Protein AF-A0A2S9JAV9-F1 (afdb_monomer)

Structure (mmCIF, N/CA/C/O backbone):
data_AF-A0A2S9JAV9-F1
#
_entry.id   AF-A0A2S9JAV9-F1
#
loop_
_atom_site.group_PDB
_atom_site.id
_atom_site.type_symbol
_atom_site.label_atom_id
_atom_site.label_alt_id
_atom_site.label_comp_id
_atom_site.label_asym_id
_atom_site.label_entity_id
_atom_site.label_seq_id
_atom_site.pdbx_PDB_ins_code
_atom_site.Cartn_x
_atom_site.Cartn_y
_atom_site.Cartn_z
_atom_site.occupancy
_atom_site.B_iso_or_equiv
_atom_site.auth_seq_id
_atom_site.auth_comp_id
_atom_site.auth_asym_id
_atom_site.auth_atom_id
_atom_site.pdbx_PDB_model_num
ATOM 1 N N . MET A 1 1 ? -2.599 -4.708 -26.061 1.00 46.25 1 MET A N 1
ATOM 2 C CA . MET A 1 1 ? -2.103 -4.333 -24.721 1.00 46.25 1 MET A CA 1
ATOM 3 C C . MET A 1 1 ? -1.362 -3.013 -24.833 1.00 46.25 1 MET A C 1
ATOM 5 O O . MET A 1 1 ? -0.535 -2.894 -25.737 1.00 46.25 1 MET A O 1
ATOM 9 N N . PRO A 1 2 ? -1.689 -2.011 -24.011 1.00 50.34 2 PRO A N 1
ATOM 10 C CA . PRO A 1 2 ? -0.998 -0.733 -24.030 1.00 50.34 2 PRO A CA 1
ATOM 11 C C . PRO A 1 2 ? 0.427 -0.844 -23.481 1.00 50.34 2 PRO A C 1
ATOM 13 O O . PRO A 1 2 ? 0.752 -1.721 -22.684 1.00 50.34 2 PRO A O 1
ATOM 16 N N . ASN A 1 3 ? 1.290 0.046 -23.963 1.00 56.19 3 ASN A N 1
ATOM 17 C CA . ASN A 1 3 ? 2.677 0.165 -23.540 1.00 56.19 3 ASN A CA 1
ATOM 18 C C . ASN A 1 3 ? 2.899 1.528 -22.871 1.00 56.19 3 ASN A C 1
ATOM 20 O O . ASN A 1 3 ? 2.134 2.470 -23.083 1.00 56.19 3 ASN A O 1
ATOM 24 N N . PHE A 1 4 ? 3.973 1.648 -22.096 1.00 56.28 4 PHE A N 1
ATOM 25 C CA . PHE A 1 4 ? 4.396 2.905 -21.466 1.00 56.28 4 PHE A CA 1
ATOM 26 C C . PHE A 1 4 ? 4.959 3.948 -22.458 1.00 56.28 4 PHE A C 1
ATOM 28 O O . PHE A 1 4 ? 5.592 4.926 -22.052 1.00 56.28 4 PHE A O 1
ATOM 35 N N . GLY A 1 5 ? 4.783 3.734 -23.766 1.00 61.34 5 GLY A N 1
ATOM 36 C CA . GLY A 1 5 ? 5.407 4.529 -24.817 1.00 61.34 5 GLY A CA 1
ATOM 37 C C . GLY A 1 5 ? 6.930 4.614 -24.672 1.00 61.34 5 GLY A C 1
ATOM 38 O O . GLY A 1 5 ? 7.577 3.747 -24.080 1.00 61.34 5 GLY A O 1
ATOM 39 N N . LEU A 1 6 ? 7.506 5.699 -25.191 1.00 58.62 6 LEU A N 1
ATOM 40 C CA . LEU A 1 6 ? 8.942 5.981 -25.094 1.00 58.62 6 LEU A CA 1
ATOM 41 C C . LEU A 1 6 ? 9.424 6.122 -23.637 1.00 58.62 6 LEU A C 1
ATOM 43 O O . LEU A 1 6 ? 10.543 5.725 -23.330 1.00 58.62 6 LEU A O 1
ATOM 47 N N . GLY A 1 7 ? 8.580 6.642 -22.735 1.00 58.56 7 GLY A N 1
ATOM 48 C CA . GLY A 1 7 ? 8.931 6.895 -21.329 1.00 58.56 7 GLY A CA 1
ATOM 49 C C . GLY A 1 7 ? 9.128 5.637 -20.475 1.00 58.56 7 GLY A C 1
ATOM 50 O O . GLY A 1 7 ? 9.800 5.696 -19.447 1.00 58.56 7 GLY A O 1
ATOM 51 N N . GLY A 1 8 ? 8.592 4.493 -20.900 1.00 60.97 8 GLY A N 1
ATOM 52 C CA . GLY A 1 8 ? 8.883 3.190 -20.295 1.00 60.97 8 GLY A CA 1
ATOM 53 C C . GLY A 1 8 ? 9.486 2.203 -21.285 1.00 60.97 8 GLY A C 1
ATOM 54 O O . GLY A 1 8 ? 9.226 1.012 -21.170 1.00 60.97 8 GLY A O 1
ATOM 55 N N . PHE A 1 9 ? 10.231 2.683 -22.288 1.00 70.38 9 PHE A N 1
ATOM 56 C CA . PHE A 1 9 ? 10.937 1.836 -23.260 1.00 70.38 9 PHE A CA 1
ATOM 57 C C . PHE A 1 9 ? 10.048 0.781 -23.945 1.00 70.38 9 PHE A C 1
ATOM 59 O O . PHE A 1 9 ? 10.485 -0.342 -24.197 1.00 70.38 9 PHE A O 1
ATOM 66 N N . TYR A 1 10 ? 8.794 1.138 -24.251 1.00 68.94 10 TYR A N 1
ATOM 67 C CA . TYR A 1 10 ? 7.798 0.266 -24.893 1.00 68.94 10 TYR A CA 1
ATOM 68 C C . TYR A 1 10 ? 7.452 -1.007 -24.116 1.00 68.94 10 TYR A C 1
ATOM 70 O O . TYR A 1 10 ? 6.913 -1.973 -24.667 1.00 68.94 10 TYR A O 1
ATOM 78 N N . TYR A 1 11 ? 7.719 -0.985 -22.818 1.00 74.62 11 TYR A N 1
ATOM 79 C CA . TYR A 1 11 ? 7.306 -2.016 -21.896 1.00 74.62 11 TYR A CA 1
ATOM 80 C C . TYR A 1 11 ? 5.775 -2.100 -21.818 1.00 74.62 11 TYR A C 1
ATOM 82 O O . TYR A 1 11 ? 5.087 -1.070 -21.846 1.00 74.62 11 TYR A O 1
ATOM 90 N N . LYS A 1 12 ? 5.232 -3.319 -21.739 1.00 76.25 12 LYS A N 1
ATOM 91 C CA . LYS A 1 12 ? 3.797 -3.526 -21.508 1.00 76.25 12 LYS A CA 1
ATOM 92 C C . LYS A 1 12 ? 3.508 -3.416 -20.016 1.00 76.25 12 LYS A C 1
ATOM 94 O O . LYS A 1 12 ? 4.018 -4.212 -19.235 1.00 76.25 12 LYS A O 1
ATOM 99 N N . GLY A 1 13 ? 2.709 -2.423 -19.638 1.00 72.88 13 GLY A N 1
ATOM 100 C CA . GLY A 1 13 ? 2.211 -2.297 -18.270 1.00 72.88 13 GLY A CA 1
ATOM 101 C C . GLY A 1 13 ? 1.043 -3.235 -17.990 1.00 72.88 13 GLY A C 1
ATOM 102 O O . GLY A 1 13 ? 0.548 -3.909 -18.891 1.00 72.88 13 GLY A O 1
ATOM 103 N N . ASP A 1 14 ? 0.588 -3.227 -16.739 1.00 75.75 14 ASP A N 1
ATOM 104 C CA . ASP A 1 14 ? -0.556 -4.028 -16.283 1.00 75.75 14 ASP A CA 1
ATOM 105 C C . ASP A 1 14 ? -1.916 -3.513 -16.770 1.00 75.75 14 ASP A C 1
ATOM 107 O O . ASP A 1 14 ? -2.913 -4.199 -16.588 1.00 75.75 14 ASP A O 1
ATOM 111 N N . ASP A 1 15 ? -1.958 -2.328 -17.397 1.00 81.06 15 ASP A N 1
ATOM 112 C CA . ASP A 1 15 ? -3.178 -1.699 -17.930 1.00 81.06 15 ASP A CA 1
ATOM 113 C C . ASP A 1 15 ? -4.343 -1.697 -16.930 1.00 81.06 15 ASP A C 1
ATOM 115 O O . ASP A 1 15 ? -5.472 -2.078 -17.243 1.00 81.06 15 ASP A O 1
ATOM 119 N N . ARG A 1 16 ? -4.045 -1.303 -15.690 1.00 85.94 16 ARG A N 1
ATOM 120 C CA . ARG A 1 16 ? -5.023 -1.230 -14.610 1.00 85.94 16 ARG A CA 1
ATOM 121 C C . ARG A 1 16 ? -4.827 0.015 -13.764 1.00 85.94 16 ARG A C 1
ATOM 123 O O . ARG A 1 16 ? -3.726 0.563 -13.693 1.00 85.94 16 ARG A O 1
A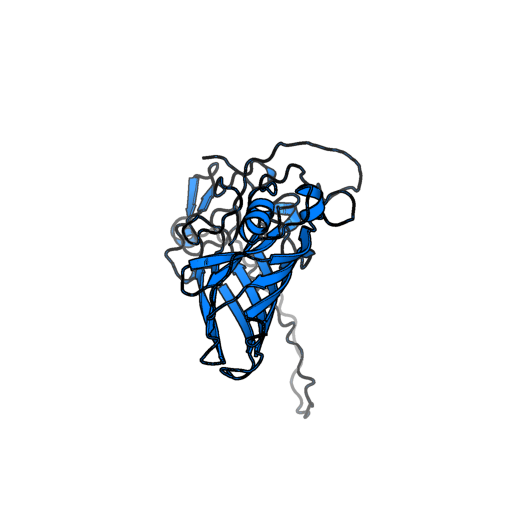TOM 130 N N . ASP A 1 17 ? -5.904 0.402 -13.097 1.00 90.62 17 ASP A N 1
ATOM 131 C CA . ASP A 1 17 ? -5.883 1.394 -12.030 1.00 90.62 17 ASP A CA 1
ATOM 132 C C . ASP A 1 17 ? -5.517 0.734 -10.683 1.00 90.62 17 ASP A C 1
ATOM 134 O O . ASP A 1 17 ? -5.164 -0.457 -10.613 1.00 90.62 17 ASP A O 1
ATOM 138 N N . PHE A 1 18 ? -5.570 1.516 -9.604 1.00 94.19 18 PHE A N 1
ATOM 139 C CA . PHE A 1 18 ? -5.378 1.001 -8.251 1.00 94.19 18 PHE A CA 1
ATOM 140 C C . PHE A 1 18 ? -6.444 -0.045 -7.888 1.00 94.19 18 PHE A C 1
ATOM 142 O O . PHE A 1 18 ? -7.565 -0.038 -8.404 1.00 94.19 18 PHE A O 1
ATOM 149 N N . SER A 1 19 ? -6.094 -0.991 -7.018 1.00 95.69 19 SER A N 1
ATOM 150 C CA . SER A 1 19 ? -6.962 -2.101 -6.635 1.00 95.69 19 SER A CA 1
ATOM 151 C C . SER A 1 19 ? -6.706 -2.590 -5.213 1.00 95.69 19 SER A C 1
ATOM 153 O O . SER A 1 19 ? -5.579 -2.605 -4.742 1.00 95.69 19 SER A O 1
ATOM 155 N N . LEU A 1 20 ? -7.763 -3.084 -4.564 1.00 95.19 20 LEU A N 1
ATOM 156 C CA . LEU A 1 20 ? -7.698 -3.820 -3.288 1.00 95.19 20 LEU A CA 1
ATOM 157 C C . LEU A 1 20 ? -7.625 -5.339 -3.479 1.00 95.19 20 LEU A C 1
ATOM 159 O O . LEU A 1 20 ? -7.700 -6.109 -2.526 1.00 95.19 20 LEU A O 1
ATOM 163 N N . LYS A 1 21 ? -7.587 -5.802 -4.729 1.00 93.94 21 LYS A N 1
ATOM 164 C CA . LYS A 1 21 ? -7.597 -7.228 -5.042 1.00 93.94 21 LYS A CA 1
ATOM 165 C C . LYS A 1 21 ? -6.167 -7.742 -5.053 1.00 93.94 21 LYS A C 1
ATOM 167 O O . LYS A 1 21 ? -5.339 -7.228 -5.787 1.00 93.94 21 LYS A O 1
ATOM 172 N N . THR A 1 22 ? -5.899 -8.830 -4.346 1.00 91.12 22 THR A N 1
ATOM 173 C CA . THR A 1 22 ? -4.573 -9.474 -4.341 1.00 91.12 22 THR A CA 1
ATOM 174 C C . THR A 1 22 ? -4.260 -10.246 -5.625 1.00 91.12 22 THR A C 1
ATOM 176 O O . THR A 1 22 ? -3.108 -10.597 -5.858 1.00 91.12 22 THR A O 1
ATOM 179 N N . GLY A 1 23 ? -5.268 -10.540 -6.452 1.00 90.25 23 GLY A N 1
ATOM 180 C CA . GLY A 1 23 ? -5.129 -11.319 -7.690 1.00 90.25 23 GLY A CA 1
ATOM 181 C C . GLY A 1 23 ? -4.948 -10.493 -8.966 1.00 90.25 23 GLY A C 1
ATOM 182 O O . GLY A 1 23 ? -5.102 -11.038 -10.056 1.00 90.25 23 GLY A O 1
ATOM 183 N N . VAL A 1 24 ? -4.714 -9.184 -8.859 1.00 89.38 24 VAL A N 1
ATOM 184 C CA . VAL A 1 24 ? -4.423 -8.332 -10.025 1.00 89.38 24 VAL A CA 1
ATOM 185 C C . VAL A 1 24 ? -2.948 -8.407 -10.386 1.00 89.38 24 VAL A C 1
ATOM 187 O O . VAL A 1 24 ? -2.109 -8.661 -9.527 1.00 89.38 24 VAL A O 1
ATOM 190 N N . THR A 1 25 ? -2.634 -8.162 -11.656 1.00 88.31 25 THR A N 1
ATOM 191 C CA . THR A 1 25 ? -1.253 -8.238 -12.128 1.00 88.31 25 THR A CA 1
ATOM 192 C C . THR A 1 25 ? -0.408 -7.078 -11.601 1.00 88.31 25 THR A C 1
ATOM 194 O O . THR A 1 25 ? -0.898 -5.965 -11.392 1.00 88.31 25 THR A O 1
ATOM 197 N N . SER A 1 26 ? 0.873 -7.331 -11.372 1.00 89.06 26 SER A N 1
ATOM 198 C CA . SER A 1 26 ? 1.794 -6.407 -10.729 1.00 89.06 26 SER A CA 1
ATOM 199 C C . SER A 1 26 ? 3.244 -6.668 -11.115 1.00 89.06 26 SER A C 1
ATOM 201 O O . SER A 1 26 ? 3.649 -7.780 -11.458 1.00 89.06 26 SER A O 1
ATOM 203 N N . ARG A 1 27 ? 4.076 -5.628 -11.036 1.00 87.31 27 ARG A N 1
ATOM 204 C CA . ARG A 1 27 ? 5.518 -5.780 -11.293 1.00 87.31 27 ARG A CA 1
ATOM 205 C C . ARG A 1 27 ? 6.243 -6.387 -10.118 1.00 87.31 27 ARG A C 1
ATOM 207 O O . ARG A 1 27 ? 7.091 -7.247 -10.316 1.00 87.31 27 ARG A O 1
ATOM 214 N N . ILE A 1 28 ? 5.911 -5.936 -8.923 1.00 91.44 28 ILE A N 1
ATOM 215 C CA . ILE A 1 28 ? 6.324 -6.551 -7.677 1.00 91.44 28 ILE A CA 1
ATOM 216 C C . ILE A 1 28 ? 5.092 -6.554 -6.789 1.00 91.44 28 ILE A C 1
ATOM 218 O O . ILE A 1 28 ? 4.390 -5.547 -6.719 1.00 91.44 28 ILE A O 1
ATOM 222 N N . LYS A 1 29 ? 4.860 -7.691 -6.147 1.00 94.62 29 LYS A N 1
ATOM 223 C CA . LYS A 1 29 ? 3.879 -7.888 -5.094 1.00 94.62 29 LYS A CA 1
ATOM 224 C C . LYS A 1 29 ? 4.600 -8.351 -3.845 1.00 94.62 29 LYS A C 1
ATOM 226 O O . LYS A 1 29 ? 5.351 -9.325 -3.930 1.00 94.62 29 LYS A O 1
ATOM 231 N N . ASN A 1 30 ? 4.388 -7.686 -2.714 1.00 95.62 30 ASN A N 1
ATOM 232 C CA . ASN A 1 30 ? 5.033 -8.043 -1.449 1.00 95.62 30 ASN A CA 1
ATOM 233 C C . ASN A 1 30 ? 4.004 -8.246 -0.332 1.00 95.62 30 ASN A C 1
ATOM 235 O O . ASN A 1 30 ? 3.490 -7.284 0.231 1.00 95.62 30 ASN A O 1
ATOM 239 N N . GLU A 1 31 ? 3.743 -9.500 0.027 1.00 96.00 31 GLU A N 1
ATOM 240 C CA . GLU A 1 31 ? 2.797 -9.854 1.087 1.00 96.00 31 GLU A CA 1
ATOM 241 C C . GLU A 1 31 ? 3.526 -10.114 2.406 1.00 96.00 31 GLU A C 1
ATOM 243 O O . GLU A 1 31 ? 4.598 -10.716 2.425 1.00 96.00 31 GLU A O 1
ATOM 248 N N . ASN A 1 32 ? 2.951 -9.666 3.521 1.00 97.06 32 ASN A N 1
ATOM 249 C CA . ASN A 1 32 ? 3.461 -9.918 4.869 1.00 97.06 32 ASN A CA 1
ATOM 250 C C . ASN A 1 32 ? 2.276 -10.087 5.819 1.00 97.06 32 ASN A C 1
ATOM 252 O O . ASN A 1 32 ? 1.213 -9.513 5.583 1.00 97.06 32 ASN A O 1
ATOM 256 N N . TYR A 1 33 ? 2.460 -10.864 6.882 1.00 97.31 33 TYR A N 1
ATOM 257 C CA . TYR A 1 33 ? 1.388 -11.215 7.809 1.00 97.31 33 TYR A CA 1
ATOM 258 C C . TYR A 1 33 ? 1.675 -10.653 9.200 1.00 97.31 33 TYR A C 1
ATOM 260 O O . TYR A 1 33 ? 2.804 -10.722 9.690 1.00 97.31 33 TYR A O 1
ATOM 268 N N . ILE A 1 34 ? 0.638 -10.099 9.827 1.00 97.50 34 ILE A N 1
ATOM 269 C CA . ILE A 1 34 ? 0.654 -9.634 11.214 1.00 97.50 34 ILE A CA 1
ATOM 270 C C . ILE A 1 34 ? -0.308 -10.532 11.985 1.00 97.50 34 ILE A C 1
ATOM 272 O O . ILE A 1 34 ? -1.524 -10.412 11.856 1.00 97.50 34 ILE A O 1
ATOM 276 N N . ASP A 1 35 ? 0.246 -11.452 12.761 1.00 97.50 35 ASP A N 1
ATOM 277 C CA . ASP A 1 35 ? -0.501 -12.326 13.657 1.00 97.50 35 ASP A CA 1
ATOM 278 C C . ASP A 1 35 ? -0.638 -11.610 15.005 1.00 97.50 35 ASP A C 1
ATOM 280 O O . ASP A 1 35 ? 0.293 -11.589 15.818 1.00 97.50 35 ASP A O 1
ATOM 284 N N . LEU A 1 36 ? -1.785 -10.949 15.198 1.00 96.38 36 LEU A N 1
ATOM 285 C CA . LEU A 1 36 ? -2.067 -10.166 16.401 1.00 96.38 36 LEU A CA 1
ATOM 286 C C . LEU A 1 36 ? -2.084 -11.050 17.651 1.00 96.38 36 LEU A C 1
ATOM 288 O O . LEU A 1 36 ? -1.522 -10.657 18.669 1.00 96.38 36 LEU A O 1
ATOM 292 N N . GLU A 1 37 ? -2.679 -12.243 17.579 1.00 96.06 37 GLU A N 1
ATOM 293 C CA . GLU A 1 37 ? -2.817 -13.144 18.729 1.00 96.06 37 GLU A CA 1
ATOM 294 C C . GLU A 1 37 ? -1.475 -13.764 19.126 1.00 96.06 37 GLU A C 1
ATOM 296 O O . GLU A 1 37 ? -1.121 -13.782 20.306 1.00 96.06 37 GLU A O 1
ATOM 301 N N . ALA A 1 38 ? -0.681 -14.210 18.151 1.00 97.69 38 ALA A N 1
ATOM 302 C CA . ALA A 1 38 ? 0.645 -14.749 18.432 1.00 97.69 38 ALA A CA 1
ATOM 303 C C . ALA A 1 38 ? 1.720 -13.669 18.635 1.00 97.69 38 ALA A C 1
ATOM 305 O O . ALA A 1 38 ? 2.876 -14.024 18.874 1.00 97.69 38 ALA A O 1
ATOM 306 N N . ALA A 1 39 ? 1.361 -12.384 18.511 1.00 97.75 39 ALA A N 1
ATOM 307 C CA . ALA A 1 39 ? 2.284 -11.250 18.510 1.00 97.75 39 ALA A CA 1
ATOM 308 C C . ALA A 1 39 ? 3.493 -11.515 17.596 1.00 97.75 39 ALA A C 1
ATOM 310 O O . ALA A 1 39 ? 4.654 -11.457 18.012 1.00 97.75 39 ALA A O 1
ATOM 311 N N . ARG A 1 40 ? 3.213 -11.861 16.334 1.00 97.94 40 ARG A N 1
ATOM 312 C CA . ARG A 1 40 ? 4.236 -12.266 15.365 1.00 97.94 40 ARG A CA 1
ATOM 313 C C . ARG A 1 40 ? 4.068 -11.539 14.038 1.00 97.94 40 ARG A C 1
ATOM 315 O O . ARG A 1 40 ? 2.962 -11.350 13.545 1.00 97.94 40 ARG A O 1
ATOM 322 N N . ILE A 1 41 ? 5.197 -11.165 13.446 1.00 97.50 41 ILE A N 1
ATOM 323 C CA . ILE A 1 41 ? 5.268 -10.639 12.083 1.00 97.50 41 ILE A CA 1
ATOM 324 C C . ILE A 1 41 ? 5.945 -11.699 11.223 1.00 97.50 41 ILE A C 1
ATOM 326 O O . ILE A 1 41 ? 7.042 -12.159 11.547 1.00 97.50 41 ILE A O 1
ATOM 330 N N . GLU A 1 42 ? 5.298 -12.084 10.130 1.00 97.00 42 GLU A N 1
ATOM 331 C CA . GLU A 1 42 ? 5.815 -13.083 9.203 1.00 97.00 42 GLU A CA 1
ATOM 332 C C . GLU A 1 42 ? 6.021 -12.489 7.818 1.00 97.00 42 GLU A C 1
ATOM 334 O O . GLU A 1 42 ? 5.169 -11.784 7.268 1.00 97.00 42 GLU A O 1
ATOM 339 N N . LYS A 1 43 ? 7.166 -12.825 7.227 1.00 96.56 43 LYS A N 1
ATOM 340 C CA . LYS A 1 43 ? 7.439 -12.516 5.832 1.00 96.56 43 LYS A CA 1
ATOM 341 C C . LYS A 1 43 ? 6.603 -13.433 4.941 1.00 96.56 43 LYS A C 1
ATOM 343 O O . LYS A 1 43 ? 6.750 -14.652 5.014 1.00 96.56 43 LYS A O 1
ATOM 348 N N . GLY A 1 44 ? 5.798 -12.846 4.066 1.00 95.62 44 GLY A N 1
ATOM 349 C CA . GLY A 1 44 ? 5.103 -13.568 3.008 1.00 95.62 44 GLY A CA 1
ATOM 350 C C . GLY A 1 44 ? 5.880 -13.572 1.685 1.00 95.62 44 GLY A C 1
ATOM 351 O O . GLY A 1 44 ? 7.079 -13.259 1.634 1.00 95.62 44 GLY A O 1
ATOM 352 N N . PRO A 1 45 ? 5.230 -13.992 0.591 1.00 95.38 45 PRO A N 1
ATOM 353 C CA . PRO A 1 45 ? 5.854 -14.030 -0.722 1.00 95.38 45 PRO A CA 1
ATOM 354 C C . PRO A 1 45 ? 6.135 -12.626 -1.279 1.00 95.38 45 PRO A C 1
ATOM 356 O O . PRO A 1 45 ? 5.314 -11.714 -1.192 1.00 95.38 45 PRO A O 1
ATOM 359 N N . THR A 1 46 ? 7.282 -12.496 -1.948 1.00 95.69 46 THR A N 1
ATOM 360 C CA . THR A 1 46 ? 7.588 -11.369 -2.837 1.00 95.69 46 THR A CA 1
ATOM 361 C C . THR A 1 46 ? 7.662 -11.915 -4.259 1.00 95.69 46 THR A C 1
ATOM 363 O O . THR A 1 46 ? 8.496 -12.778 -4.534 1.00 95.69 46 THR A O 1
ATOM 366 N N . THR A 1 47 ? 6.769 -11.481 -5.147 1.00 94.62 47 THR A N 1
ATOM 367 C CA . THR A 1 47 ? 6.609 -12.075 -6.488 1.00 94.62 47 THR A CA 1
ATOM 368 C C . THR A 1 47 ? 6.483 -11.027 -7.587 1.00 94.62 47 THR A C 1
ATOM 370 O O . THR A 1 47 ? 6.217 -9.863 -7.305 1.00 94.62 47 THR A O 1
ATOM 373 N N . SER A 1 48 ? 6.702 -11.430 -8.838 1.00 91.69 48 SER A N 1
ATOM 374 C CA . SER A 1 48 ? 6.515 -10.607 -10.037 1.00 91.69 48 SER A CA 1
ATOM 375 C C . SER A 1 48 ? 5.674 -11.351 -11.073 1.00 91.69 48 SER A C 1
ATOM 377 O O . SER A 1 48 ? 5.933 -12.529 -11.343 1.00 91.69 48 SER A O 1
ATOM 379 N N . ASP A 1 49 ? 4.689 -10.672 -11.670 1.00 90.88 49 ASP A N 1
ATOM 380 C CA . ASP A 1 49 ? 3.941 -11.214 -12.804 1.00 90.88 49 ASP A CA 1
ATOM 381 C C . ASP A 1 49 ? 4.744 -11.132 -14.108 1.00 90.88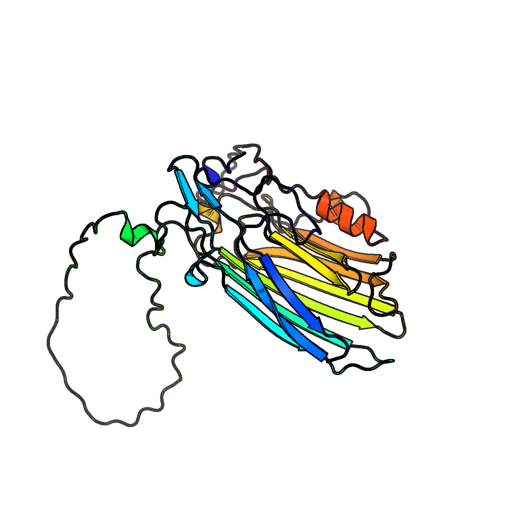 49 ASP A C 1
ATOM 383 O O . ASP A 1 49 ? 5.642 -10.289 -14.250 1.00 90.88 49 ASP A O 1
ATOM 387 N N . PRO A 1 50 ? 4.394 -11.949 -15.122 1.00 90.50 50 PRO A N 1
ATOM 388 C CA . PRO A 1 50 ? 5.052 -11.906 -16.416 1.00 90.50 50 PRO A CA 1
ATOM 389 C C . PRO A 1 50 ? 5.163 -10.495 -17.004 1.00 90.50 50 PRO A C 1
ATOM 391 O O . PRO A 1 50 ? 4.271 -9.649 -16.871 1.00 90.50 50 PRO A O 1
ATOM 394 N N . SER A 1 51 ? 6.285 -10.239 -17.665 1.00 86.44 51 SER A N 1
ATOM 395 C CA . SER A 1 51 ? 6.667 -8.943 -18.212 1.00 86.44 51 SER A CA 1
ATOM 396 C C . SER A 1 51 ? 7.050 -9.091 -19.685 1.00 86.44 51 SER A C 1
ATOM 398 O O . SER A 1 51 ? 7.533 -10.145 -20.092 1.00 86.44 51 SER A O 1
ATOM 400 N N . SER A 1 52 ? 6.803 -8.063 -20.508 1.00 85.31 52 SER A N 1
ATOM 401 C CA . SER A 1 52 ? 7.169 -8.120 -21.930 1.00 85.31 52 SER A CA 1
ATOM 402 C C . SER A 1 52 ? 7.537 -6.771 -22.541 1.00 85.31 52 SER A C 1
ATOM 404 O O . SER A 1 52 ? 7.035 -5.720 -22.129 1.00 85.31 52 SER A O 1
ATOM 406 N N . ASN A 1 53 ? 8.387 -6.810 -23.568 1.00 82.12 53 ASN A N 1
ATOM 407 C CA . ASN A 1 53 ? 8.774 -5.668 -24.387 1.00 82.12 53 ASN A CA 1
ATOM 408 C C . ASN A 1 53 ? 8.336 -5.874 -25.837 1.00 82.12 53 ASN A C 1
ATOM 410 O O . ASN A 1 53 ? 8.799 -6.785 -26.521 1.00 82.12 53 ASN A O 1
ATOM 414 N N . ALA A 1 54 ? 7.449 -5.001 -26.314 1.00 76.00 54 ALA A N 1
ATOM 415 C CA . ALA A 1 54 ? 6.835 -5.158 -27.627 1.00 76.00 54 ALA A CA 1
ATOM 416 C C . ALA A 1 54 ? 7.797 -4.900 -28.798 1.00 76.00 54 ALA A C 1
ATOM 418 O O . ALA A 1 54 ? 7.576 -5.449 -29.872 1.00 76.00 54 ALA A O 1
ATOM 419 N N . ILE A 1 55 ? 8.837 -4.077 -28.616 1.00 76.81 55 ILE A N 1
ATOM 420 C CA . ILE A 1 55 ? 9.780 -3.761 -29.700 1.00 76.81 55 ILE A CA 1
ATOM 421 C C . ILE A 1 55 ? 10.717 -4.927 -29.962 1.00 76.81 55 ILE A C 1
ATOM 423 O O . ILE A 1 55 ? 10.962 -5.273 -31.113 1.00 76.81 55 ILE A O 1
ATOM 427 N N . PHE A 1 56 ? 11.246 -5.519 -28.895 1.00 77.94 56 PHE A N 1
ATOM 428 C CA . PHE A 1 56 ? 12.268 -6.551 -29.020 1.00 77.94 56 PHE A CA 1
ATOM 429 C C . PHE A 1 56 ? 11.716 -7.978 -28.928 1.00 77.94 56 PHE A C 1
ATOM 431 O O . PHE A 1 56 ? 12.475 -8.929 -29.089 1.00 77.94 56 PHE A O 1
ATOM 438 N N . GLY A 1 57 ? 10.413 -8.137 -28.667 1.00 81.06 57 GLY A N 1
ATOM 439 C CA . GLY A 1 57 ? 9.785 -9.450 -28.502 1.00 81.06 57 GLY A CA 1
ATOM 440 C C . GLY A 1 57 ? 10.329 -10.220 -27.298 1.00 81.06 57 GLY A C 1
ATOM 441 O O . GLY A 1 57 ? 10.415 -11.442 -27.342 1.00 81.06 57 GLY A O 1
ATOM 442 N N . TRP A 1 58 ? 10.765 -9.512 -26.254 1.00 82.94 58 TRP A N 1
ATOM 443 C CA . TRP A 1 58 ? 11.279 -10.140 -25.039 1.00 82.94 58 TRP A CA 1
ATOM 444 C C . TRP A 1 58 ? 10.158 -10.353 -24.044 1.00 82.94 58 TRP A C 1
ATOM 446 O O . TRP A 1 58 ? 9.397 -9.426 -23.775 1.00 82.94 58 TRP A O 1
ATOM 456 N N . ASP A 1 59 ? 10.130 -11.537 -23.451 1.00 85.75 59 ASP A N 1
ATOM 457 C CA . ASP A 1 59 ? 9.171 -11.925 -22.429 1.00 85.75 59 ASP A CA 1
ATOM 458 C C . ASP A 1 59 ? 9.925 -12.529 -21.238 1.00 85.75 59 ASP A C 1
ATOM 460 O O . ASP A 1 59 ? 10.830 -13.343 -21.422 1.00 85.75 59 ASP A O 1
ATOM 464 N N . GLN A 1 60 ? 9.538 -12.163 -20.016 1.00 85.81 60 GLN A N 1
ATOM 465 C CA . GLN A 1 60 ? 9.999 -12.816 -18.794 1.00 85.81 60 GLN A CA 1
ATOM 466 C C . GLN A 1 60 ? 8.798 -13.348 -18.019 1.00 85.81 60 GLN A C 1
ATOM 468 O O . GLN A 1 60 ? 7.869 -12.608 -17.717 1.00 85.81 60 GLN A O 1
ATOM 473 N N . ASN A 1 61 ? 8.822 -14.634 -17.664 1.00 86.94 61 ASN A N 1
ATOM 474 C CA . ASN A 1 61 ? 7.725 -15.291 -16.941 1.00 86.94 61 ASN A CA 1
ATOM 475 C C . ASN A 1 61 ? 7.972 -15.446 -15.429 1.00 86.94 61 ASN A C 1
ATOM 477 O O . ASN A 1 61 ? 7.110 -15.979 -14.737 1.00 86.94 61 ASN A O 1
ATOM 481 N N . TYR A 1 62 ? 9.160 -15.055 -14.952 1.00 86.38 62 TYR A N 1
ATOM 482 C CA . TYR A 1 62 ? 9.595 -15.108 -13.550 1.00 86.38 62 TYR A CA 1
ATOM 483 C C . TYR A 1 62 ? 9.460 -16.473 -12.850 1.00 86.38 62 TYR A C 1
ATOM 485 O O . TYR A 1 62 ? 9.557 -16.561 -11.631 1.00 86.38 62 TYR A O 1
ATOM 493 N N . LYS A 1 63 ? 9.310 -17.583 -13.582 1.00 88.44 63 LYS A N 1
ATOM 494 C CA . LYS A 1 63 ? 9.206 -18.920 -12.966 1.00 88.44 63 LYS A CA 1
ATOM 495 C C . LYS A 1 63 ? 10.484 -19.343 -12.244 1.00 88.44 63 LYS A C 1
ATOM 497 O O . LYS A 1 63 ? 10.435 -20.165 -11.335 1.00 88.44 63 LYS A O 1
ATOM 502 N N . ASN A 1 64 ? 11.621 -18.794 -12.656 1.00 85.38 64 ASN A N 1
ATOM 503 C CA . ASN A 1 64 ? 12.903 -19.007 -12.011 1.00 85.38 64 ASN A CA 1
ATOM 504 C C . ASN A 1 64 ? 12.995 -18.180 -10.716 1.00 85.38 64 ASN A C 1
ATOM 506 O O . ASN A 1 64 ? 12.989 -16.948 -10.793 1.00 85.38 64 ASN A O 1
ATOM 510 N N . PRO A 1 65 ? 13.154 -18.815 -9.539 1.00 87.75 65 PRO A N 1
ATOM 511 C CA . PRO A 1 65 ? 13.242 -18.105 -8.264 1.00 87.75 65 PRO A CA 1
ATOM 512 C C . PRO A 1 65 ? 14.377 -17.078 -8.196 1.00 87.75 65 PRO A C 1
ATOM 514 O O . PRO A 1 65 ? 14.283 -16.121 -7.439 1.00 87.75 65 PRO A O 1
ATOM 517 N N . LYS A 1 66 ? 15.439 -17.235 -9.001 1.00 85.38 66 LYS A N 1
ATOM 518 C CA . LYS A 1 66 ? 16.552 -16.271 -9.061 1.00 85.38 66 LYS A CA 1
ATOM 519 C C . LYS A 1 66 ? 16.178 -14.945 -9.722 1.00 85.38 66 LYS A C 1
ATOM 521 O O . LYS A 1 66 ? 16.927 -13.985 -9.597 1.00 85.38 66 LYS A O 1
ATOM 526 N N . LEU A 1 67 ? 15.069 -14.918 -10.458 1.00 86.25 67 LEU A N 1
ATOM 527 C CA . LEU A 1 67 ? 14.563 -13.732 -11.146 1.00 86.25 67 LEU A CA 1
ATOM 528 C C . LEU A 1 67 ? 13.418 -13.072 -10.380 1.00 86.25 67 LEU A C 1
ATOM 530 O O . LEU A 1 67 ? 13.012 -11.971 -10.737 1.00 86.25 67 LEU A O 1
ATOM 534 N N . GLN A 1 68 ? 12.892 -13.731 -9.344 1.00 91.19 68 GLN A N 1
ATOM 535 C CA . GLN A 1 68 ? 11.866 -13.149 -8.489 1.00 91.19 68 GLN A CA 1
ATOM 536 C C . GLN A 1 68 ? 12.445 -11.968 -7.690 1.00 91.19 68 GLN A C 1
ATOM 538 O O . GLN A 1 68 ? 13.625 -11.985 -7.323 1.00 91.19 68 GLN A O 1
ATOM 543 N N . PRO A 1 69 ? 11.632 -10.936 -7.414 1.00 92.56 69 PRO A N 1
ATOM 544 C CA . PRO A 1 69 ? 12.036 -9.840 -6.554 1.00 92.56 69 PRO A CA 1
ATOM 545 C C . PRO A 1 69 ? 12.305 -10.354 -5.138 1.00 92.56 69 PRO A C 1
ATOM 547 O O . PRO A 1 69 ? 11.846 -11.420 -4.724 1.00 92.56 69 PRO A O 1
ATOM 550 N N . THR A 1 70 ? 13.043 -9.567 -4.366 1.00 93.06 70 THR A N 1
ATOM 551 C CA . THR A 1 70 ? 13.310 -9.864 -2.960 1.00 93.06 70 THR A CA 1
ATOM 552 C C . THR A 1 70 ? 12.617 -8.838 -2.081 1.00 93.06 70 THR A C 1
ATOM 554 O O . THR A 1 70 ? 12.717 -7.640 -2.322 1.00 93.06 70 THR A O 1
ATOM 557 N N . GLY A 1 71 ? 11.901 -9.307 -1.063 1.00 94.44 71 GLY A N 1
ATOM 558 C CA . GLY A 1 71 ? 11.308 -8.463 -0.030 1.00 94.44 71 GLY A CA 1
ATOM 559 C C . GLY A 1 71 ? 11.875 -8.766 1.348 1.00 94.44 71 GLY A C 1
ATOM 560 O O . GLY A 1 71 ? 12.394 -9.859 1.603 1.00 94.44 71 GLY A O 1
ATOM 561 N N . THR A 1 72 ? 11.775 -7.804 2.253 1.00 95.38 72 THR A N 1
ATOM 562 C CA . THR A 1 72 ? 12.059 -7.994 3.673 1.00 95.38 72 THR A CA 1
ATOM 563 C C . THR A 1 72 ? 10.988 -7.312 4.507 1.00 95.38 72 THR A C 1
ATOM 565 O O . THR A 1 72 ? 10.399 -6.315 4.092 1.00 95.38 72 THR A O 1
ATOM 568 N N . VAL A 1 73 ? 10.753 -7.860 5.692 1.00 96.75 73 VAL A N 1
ATOM 569 C CA . VAL A 1 73 ? 9.954 -7.228 6.733 1.00 96.75 73 VAL A CA 1
ATOM 570 C C . VAL A 1 73 ? 10.740 -7.301 8.028 1.00 96.75 73 VAL A C 1
ATOM 572 O O . VAL A 1 73 ? 11.344 -8.324 8.355 1.00 96.75 73 VAL A O 1
ATOM 575 N N . GLN A 1 74 ? 10.773 -6.183 8.731 1.00 97.19 74 GLN A N 1
ATOM 576 C CA . GLN A 1 74 ? 11.300 -6.064 10.079 1.00 97.19 74 GLN A CA 1
ATOM 577 C C . GLN A 1 74 ? 10.262 -5.328 10.904 1.00 97.19 74 GLN A C 1
ATOM 579 O O . GLN A 1 74 ? 9.570 -4.453 10.390 1.00 97.19 74 GLN A O 1
ATOM 584 N N . GLY A 1 75 ? 10.143 -5.660 12.177 1.00 96.25 75 GLY A N 1
ATOM 585 C CA . GLY A 1 75 ? 9.199 -4.969 13.027 1.00 96.25 75 GLY A CA 1
ATOM 586 C C . GLY A 1 75 ? 9.134 -5.546 14.420 1.00 96.25 75 GLY A C 1
ATOM 587 O O . GLY A 1 75 ? 9.812 -6.521 14.745 1.00 96.25 75 GLY A O 1
ATOM 588 N N . GLN A 1 76 ? 8.299 -4.910 15.219 1.00 97.81 76 GLN A N 1
ATOM 589 C CA . GLN A 1 76 ? 7.980 -5.295 16.581 1.00 97.81 76 GLN A CA 1
ATOM 590 C C . GLN A 1 76 ? 6.471 -5.214 16.765 1.00 97.81 76 GLN A C 1
ATOM 592 O O . GLN A 1 76 ? 5.808 -4.385 16.142 1.00 97.81 76 GLN A O 1
ATOM 597 N N . ILE A 1 77 ? 5.944 -6.092 17.603 1.00 98.31 77 ILE A N 1
ATOM 598 C CA . ILE A 1 77 ? 4.541 -6.117 17.984 1.00 98.31 77 ILE A CA 1
ATOM 599 C C . ILE A 1 77 ? 4.470 -6.443 19.469 1.00 98.31 77 ILE A C 1
ATOM 601 O O . ILE A 1 77 ? 5.174 -7.333 19.954 1.00 98.31 77 ILE A O 1
ATOM 605 N N . ASP A 1 78 ? 3.652 -5.688 20.190 1.00 98.38 78 ASP A N 1
ATOM 606 C CA . ASP A 1 78 ? 3.433 -5.914 21.609 1.00 98.38 78 ASP A CA 1
ATOM 607 C C . ASP A 1 78 ? 2.753 -7.270 21.845 1.00 98.38 78 ASP A C 1
ATOM 609 O O . ASP A 1 78 ? 1.965 -7.725 21.007 1.00 98.38 78 ASP A O 1
ATOM 613 N N . PRO A 1 79 ? 2.992 -7.921 22.999 1.00 97.50 79 PRO A N 1
ATOM 614 C CA . PRO A 1 79 ? 2.277 -9.134 23.365 1.00 97.50 79 PRO A CA 1
ATOM 615 C C . PRO A 1 79 ? 0.759 -8.947 23.307 1.00 97.50 79 P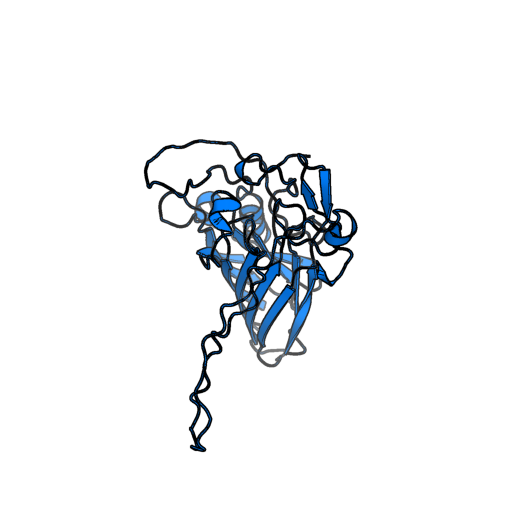RO A C 1
ATOM 617 O O . PRO A 1 79 ? 0.221 -7.937 23.771 1.00 97.50 79 PRO A O 1
ATOM 620 N N . TYR A 1 80 ? 0.067 -9.960 22.790 1.00 95.94 80 TYR A N 1
ATOM 621 C CA . TYR A 1 80 ? -1.387 -9.966 22.740 1.00 95.94 80 TYR A CA 1
ATOM 622 C C . TYR A 1 80 ? -1.994 -9.891 24.142 1.00 95.94 80 TYR A C 1
ATOM 624 O O . TYR A 1 80 ? -1.615 -10.627 25.058 1.00 95.94 80 TYR A O 1
ATOM 632 N N . ARG A 1 81 ? -2.999 -9.029 24.289 1.00 92.50 81 ARG A N 1
ATOM 633 C CA . ARG A 1 81 ? -3.852 -8.938 25.474 1.00 92.50 81 ARG A CA 1
ATOM 634 C C . ARG A 1 81 ? -5.291 -8.873 25.002 1.00 92.50 81 ARG A C 1
ATOM 636 O O . ARG A 1 81 ? -5.620 -8.018 24.193 1.00 92.50 81 ARG A O 1
ATOM 643 N N . LYS A 1 82 ? -6.154 -9.755 25.508 1.00 89.31 82 LYS A N 1
ATOM 644 C CA . LYS A 1 82 ? -7.560 -9.844 25.074 1.00 89.31 82 LYS A CA 1
ATOM 645 C C . LYS A 1 82 ? -8.336 -8.537 25.291 1.00 89.31 82 LYS A C 1
ATOM 647 O O . LYS A 1 82 ? -9.232 -8.214 24.520 1.00 89.31 82 LYS A O 1
ATOM 652 N N . ASP A 1 83 ? -7.997 -7.816 26.349 1.00 90.50 83 ASP A N 1
ATOM 653 C CA . ASP A 1 83 ? -8.613 -6.573 26.813 1.00 90.50 83 ASP A CA 1
ATOM 654 C C . ASP A 1 83 ? -7.667 -5.366 26.727 1.00 90.50 83 ASP A C 1
ATOM 656 O O . ASP A 1 83 ? -8.044 -4.263 27.113 1.00 90.50 83 ASP A O 1
ATOM 660 N N . GLY A 1 84 ? -6.442 -5.573 26.243 1.00 92.94 84 GLY A N 1
ATOM 661 C CA . GLY A 1 84 ? -5.407 -4.552 26.212 1.00 92.94 84 GLY A CA 1
ATOM 662 C C . GLY A 1 84 ? -5.110 -4.067 24.804 1.00 92.94 84 GLY A C 1
ATOM 663 O O . GLY A 1 84 ? -5.236 -4.808 23.828 1.00 92.94 84 GLY A O 1
ATOM 664 N N . ASP A 1 85 ? -4.652 -2.825 24.730 1.00 97.12 85 ASP A N 1
ATOM 665 C CA . ASP A 1 85 ? -4.146 -2.254 23.493 1.00 97.12 85 ASP A CA 1
ATOM 666 C C . ASP A 1 85 ? -2.883 -2.985 23.037 1.00 97.12 85 ASP A C 1
ATOM 668 O O . ASP A 1 85 ? -2.086 -3.488 23.849 1.00 97.12 85 ASP A O 1
ATOM 672 N N . GLN A 1 86 ? -2.708 -3.017 21.723 1.00 97.50 86 GLN A N 1
ATOM 673 C CA . GLN A 1 86 ? -1.576 -3.647 21.068 1.00 97.50 86 GLN A CA 1
ATOM 674 C C . GLN A 1 86 ? -1.011 -2.702 20.014 1.00 97.50 86 GLN A C 1
ATOM 676 O O . GLN A 1 86 ? -1.744 -2.191 19.165 1.00 97.50 86 GLN A O 1
ATOM 681 N N . HIS A 1 87 ? 0.297 -2.479 20.070 1.00 98.38 87 HIS A N 1
ATOM 682 C CA . HIS A 1 87 ? 1.026 -1.701 19.079 1.00 98.38 87 HIS A CA 1
ATOM 683 C C . HIS A 1 87 ? 1.843 -2.622 18.174 1.00 98.38 87 HIS A C 1
ATOM 685 O O . HIS A 1 87 ? 2.400 -3.618 18.635 1.00 98.38 87 HIS A O 1
ATOM 691 N N . ALA A 1 88 ? 1.911 -2.297 16.885 1.00 98.19 88 ALA A N 1
ATOM 692 C CA . ALA A 1 88 ? 2.790 -2.949 15.928 1.00 98.19 88 ALA A CA 1
ATOM 693 C C . ALA A 1 88 ? 3.461 -1.907 15.032 1.00 98.19 88 ALA A C 1
ATOM 695 O O . ALA A 1 88 ? 2.805 -1.052 14.440 1.00 98.19 88 ALA A O 1
ATOM 696 N N . GLN A 1 89 ? 4.778 -2.018 14.886 1.00 98.44 89 GLN A N 1
ATOM 697 C CA . GLN A 1 89 ? 5.572 -1.170 14.009 1.00 98.44 89 GLN A CA 1
ATOM 698 C C . GLN A 1 89 ? 6.337 -2.040 13.020 1.00 98.44 89 GLN A C 1
ATOM 700 O O . GLN A 1 89 ? 7.100 -2.922 13.413 1.00 98.44 89 GLN A O 1
ATOM 705 N N . LEU A 1 90 ? 6.145 -1.773 11.732 1.00 98.00 90 LEU A N 1
ATOM 706 C CA . LEU A 1 90 ? 6.715 -2.529 10.630 1.00 98.00 90 LEU A CA 1
ATOM 707 C C . LEU A 1 90 ? 7.514 -1.620 9.699 1.00 98.00 90 LEU A C 1
ATOM 709 O O . LEU A 1 90 ? 7.124 -0.497 9.379 1.00 98.00 90 LEU A O 1
ATOM 713 N N . PHE A 1 91 ? 8.618 -2.161 9.207 1.00 97.62 91 PHE A N 1
ATOM 714 C CA . PHE A 1 91 ? 9.394 -1.638 8.102 1.00 97.62 91 PHE A CA 1
ATOM 715 C C . PHE A 1 91 ? 9.483 -2.716 7.025 1.00 97.62 91 PHE A C 1
ATOM 717 O O . PHE A 1 91 ? 10.082 -3.775 7.225 1.00 97.62 91 PHE A O 1
ATOM 724 N N . LEU A 1 92 ? 8.849 -2.448 5.891 1.00 96.25 92 LEU A N 1
ATOM 725 C CA . LEU A 1 92 ? 8.759 -3.347 4.753 1.00 96.25 92 LEU A CA 1
ATOM 726 C C . LEU A 1 92 ? 9.623 -2.793 3.630 1.00 96.25 92 LEU A C 1
ATOM 728 O O . LEU A 1 92 ? 9.591 -1.595 3.361 1.00 96.25 92 LEU A O 1
ATOM 732 N N . THR A 1 93 ? 10.371 -3.648 2.948 1.00 94.38 93 THR A N 1
ATOM 733 C CA . THR A 1 93 ? 11.075 -3.268 1.722 1.00 94.38 93 THR A CA 1
ATOM 734 C C . THR A 1 93 ? 10.886 -4.328 0.663 1.00 94.38 93 THR A C 1
ATOM 736 O O . THR A 1 93 ? 10.762 -5.513 0.974 1.00 94.38 93 THR A O 1
ATOM 739 N N . TYR A 1 94 ? 10.897 -3.915 -0.595 1.00 92.94 94 TYR A N 1
ATOM 740 C CA . TYR A 1 94 ? 11.081 -4.827 -1.705 1.00 92.94 94 TYR A CA 1
ATOM 741 C C . TYR A 1 94 ? 11.947 -4.198 -2.782 1.00 92.94 94 TYR A C 1
ATOM 743 O O . TYR A 1 94 ? 11.971 -2.979 -2.956 1.00 92.94 94 TYR A O 1
ATOM 751 N N . ARG A 1 95 ? 12.659 -5.070 -3.491 1.00 90.19 95 ARG A N 1
ATOM 752 C CA . ARG A 1 95 ? 13.476 -4.722 -4.642 1.00 90.19 95 ARG A CA 1
ATOM 753 C C . ARG A 1 95 ? 13.375 -5.757 -5.744 1.00 90.19 95 ARG A C 1
ATOM 755 O O . ARG A 1 95 ? 13.269 -6.955 -5.463 1.00 90.19 95 ARG A O 1
ATOM 762 N N . GLY A 1 96 ? 13.461 -5.329 -6.994 1.00 86.69 96 GLY A N 1
ATOM 763 C CA . GLY A 1 96 ? 13.438 -6.255 -8.121 1.00 86.69 96 GLY A CA 1
ATOM 764 C C . GLY A 1 96 ? 13.848 -5.630 -9.440 1.00 86.69 96 GLY A C 1
ATOM 765 O O . GLY A 1 96 ? 13.825 -4.416 -9.607 1.00 86.69 96 GLY A O 1
ATOM 766 N N . GLN A 1 97 ? 14.192 -6.486 -10.398 1.00 82.56 97 GLN A N 1
ATOM 767 C CA . GLN A 1 97 ? 14.570 -6.074 -11.744 1.00 82.56 97 GLN A CA 1
ATOM 768 C C . GLN A 1 97 ? 13.528 -6.506 -12.774 1.00 82.56 97 GLN A C 1
ATOM 770 O O . GLN A 1 97 ? 12.956 -7.600 -12.722 1.00 82.56 97 GLN A O 1
ATOM 775 N N . ASN A 1 98 ? 13.315 -5.655 -13.775 1.00 76.19 98 ASN A N 1
ATOM 776 C CA . ASN A 1 98 ? 12.488 -6.000 -14.920 1.00 76.19 98 ASN A CA 1
ATOM 777 C C . ASN A 1 98 ? 13.332 -6.567 -16.069 1.00 76.19 98 ASN A C 1
ATOM 779 O O . ASN A 1 98 ? 13.824 -5.814 -16.906 1.00 76.19 98 ASN A O 1
ATOM 783 N N . PHE A 1 99 ? 13.472 -7.893 -16.144 1.00 78.62 99 PHE A N 1
ATOM 784 C CA . PHE A 1 99 ? 14.321 -8.578 -17.135 1.00 78.62 99 PHE A CA 1
ATOM 785 C C . PHE A 1 99 ? 13.843 -8.478 -18.589 1.00 78.62 99 PHE A C 1
ATOM 787 O O . PHE A 1 99 ? 14.583 -8.866 -19.491 1.00 78.62 99 PHE A O 1
ATOM 794 N N . ALA A 1 100 ? 12.662 -7.905 -18.841 1.00 73.81 100 ALA A N 1
ATOM 795 C CA . ALA A 1 100 ? 12.208 -7.574 -20.189 1.00 73.81 100 ALA A CA 1
ATOM 796 C C . ALA A 1 100 ? 12.735 -6.212 -20.690 1.00 73.81 100 ALA A C 1
ATOM 798 O O . ALA A 1 100 ? 12.351 -5.779 -21.777 1.00 73.81 100 ALA A O 1
ATOM 799 N N . MET A 1 101 ? 13.592 -5.502 -19.942 1.00 73.06 101 MET A N 1
ATOM 800 C CA . MET A 1 101 ? 14.161 -4.233 -20.412 1.00 73.06 101 MET A CA 1
ATOM 801 C C . MET A 1 101 ? 15.501 -4.380 -21.165 1.00 73.06 101 MET A C 1
ATOM 803 O O . MET A 1 101 ? 16.250 -5.332 -20.936 1.00 73.06 101 MET A O 1
ATOM 807 N N . PRO A 1 102 ? 15.839 -3.438 -22.071 1.00 65.75 102 PRO A N 1
ATOM 808 C CA . PRO A 1 102 ? 17.143 -3.424 -22.737 1.00 65.75 102 PRO A CA 1
ATOM 809 C C . PRO A 1 102 ? 18.294 -3.221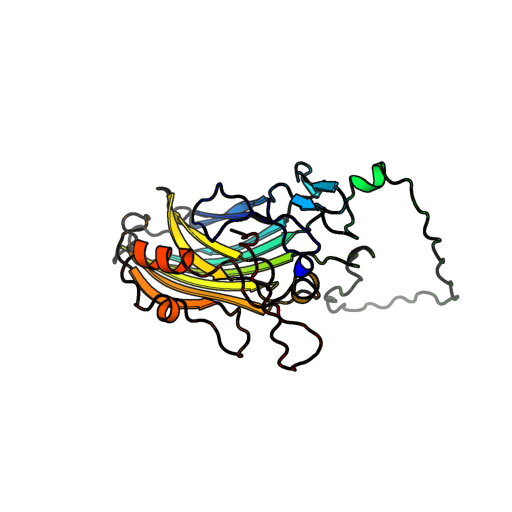 -21.758 1.00 65.75 102 PRO A C 1
ATOM 811 O O . PRO A 1 102 ? 18.207 -2.391 -20.860 1.00 65.75 102 PRO A O 1
ATOM 814 N N . GLY A 1 103 ? 19.380 -3.972 -21.955 1.00 67.75 103 GLY A N 1
ATOM 815 C CA . GLY A 1 103 ? 20.570 -3.903 -21.101 1.00 67.75 103 GLY A CA 1
ATOM 816 C C . GLY A 1 103 ? 20.468 -4.686 -19.791 1.00 67.75 103 GLY A C 1
ATOM 817 O O . GLY A 1 103 ? 21.372 -4.603 -18.969 1.00 67.75 103 GLY A O 1
ATOM 818 N N . MET A 1 104 ? 19.396 -5.455 -19.595 1.00 68.44 104 MET A N 1
ATOM 819 C CA . MET A 1 104 ? 19.209 -6.265 -18.396 1.00 68.44 104 MET A CA 1
ATOM 820 C C . MET A 1 104 ? 20.063 -7.529 -18.428 1.00 68.44 104 MET A C 1
ATOM 822 O O . MET A 1 104 ? 20.092 -8.252 -19.428 1.00 68.44 104 MET A O 1
ATOM 826 N N . ASN A 1 105 ? 20.698 -7.844 -17.299 1.00 64.62 105 ASN A N 1
ATOM 827 C CA . ASN A 1 105 ? 21.425 -9.096 -17.113 1.00 64.62 105 ASN A CA 1
ATOM 828 C C . ASN A 1 105 ? 20.432 -10.235 -16.874 1.00 64.62 105 ASN A C 1
ATOM 830 O O . ASN A 1 105 ? 20.205 -10.648 -15.742 1.00 64.62 105 ASN A O 1
ATOM 834 N N . ASN A 1 106 ? 19.805 -10.722 -17.941 1.00 65.75 106 ASN A N 1
ATOM 835 C CA . ASN A 1 106 ? 18.979 -11.913 -17.857 1.00 65.75 106 ASN A CA 1
ATOM 836 C C . ASN A 1 106 ? 19.894 -13.156 -17.909 1.00 65.75 106 ASN A C 1
ATOM 838 O O . ASN A 1 106 ? 20.426 -13.471 -18.981 1.00 65.75 106 ASN A O 1
ATOM 842 N N . PRO A 1 107 ? 20.099 -13.884 -16.792 1.00 61.78 107 PRO A N 1
ATOM 843 C CA . PRO A 1 107 ? 20.947 -15.072 -16.775 1.00 61.78 107 PRO A CA 1
ATOM 844 C C . PRO A 1 107 ? 20.411 -16.190 -17.681 1.00 61.78 107 PRO A C 1
ATOM 846 O O . PRO A 1 107 ? 21.190 -17.033 -18.113 1.00 61.78 107 PRO A O 1
ATOM 849 N N . GLU A 1 108 ? 19.119 -16.184 -18.019 1.00 65.12 108 GLU A N 1
ATOM 850 C CA . GLU A 1 108 ? 18.516 -17.132 -18.968 1.00 65.12 108 GLU A CA 1
ATOM 851 C C . GLU A 1 108 ? 18.842 -16.769 -20.424 1.00 65.12 108 GLU A C 1
ATOM 853 O O . GLU A 1 108 ? 18.864 -17.633 -21.297 1.00 65.12 108 GLU A O 1
ATOM 858 N N . ARG A 1 109 ? 19.171 -15.501 -20.694 1.00 59.41 109 ARG A N 1
ATOM 859 C CA . ARG A 1 109 ? 19.491 -15.002 -22.037 1.00 59.41 109 ARG A CA 1
ATOM 860 C C . ARG A 1 109 ? 20.947 -15.229 -22.439 1.00 59.41 109 ARG A C 1
ATOM 862 O O . ARG A 1 109 ? 21.225 -15.412 -23.624 1.00 59.41 109 ARG A O 1
ATOM 869 N N . LYS A 1 110 ? 21.855 -15.343 -21.460 1.00 51.97 110 LYS A N 1
ATOM 870 C CA . LYS A 1 110 ? 23.264 -15.741 -21.672 1.00 51.97 110 LYS A CA 1
ATOM 871 C C . LYS A 1 110 ? 23.426 -17.125 -22.327 1.00 51.97 110 LYS A C 1
ATOM 873 O O . LYS A 1 110 ? 24.527 -17.465 -22.735 1.00 51.97 110 LYS A O 1
ATOM 878 N N . MET A 1 111 ? 22.353 -17.915 -22.441 1.00 43.59 111 MET A N 1
ATOM 879 C CA . MET A 1 111 ? 22.354 -19.219 -23.119 1.00 43.59 111 MET A CA 1
ATOM 880 C C . MET A 1 111 ? 21.937 -19.156 -24.603 1.00 43.59 111 MET A C 1
ATOM 882 O O . MET A 1 111 ? 22.128 -20.141 -25.308 1.00 43.59 111 MET A O 1
ATOM 886 N N . ILE A 1 112 ? 21.370 -18.040 -25.088 1.00 44.47 112 ILE A N 1
ATOM 887 C CA . ILE A 1 112 ? 20.842 -17.916 -26.467 1.00 44.47 112 ILE A CA 1
ATOM 888 C C . ILE A 1 112 ? 21.690 -16.961 -27.318 1.00 44.47 112 ILE A C 1
ATOM 890 O O . ILE A 1 112 ? 21.870 -17.188 -28.513 1.00 44.47 112 ILE A O 1
ATOM 894 N N . GLU A 1 113 ? 22.257 -15.919 -26.716 1.00 46.09 113 GLU A N 1
ATOM 895 C CA . GLU A 1 113 ? 23.188 -15.015 -27.390 1.00 46.09 113 GLU A CA 1
ATOM 896 C C . GLU A 1 113 ? 24.612 -15.488 -27.091 1.00 46.09 113 GLU A C 1
ATOM 898 O O . GLU A 1 113 ? 25.123 -15.291 -25.989 1.00 46.09 113 GLU A O 1
ATOM 903 N N . GLY A 1 114 ? 25.228 -16.175 -28.061 1.00 41.09 114 GLY A N 1
ATOM 904 C CA . GLY A 1 114 ? 26.634 -16.566 -27.996 1.00 41.09 114 GLY A CA 1
ATOM 905 C C . GLY A 1 114 ? 27.492 -15.385 -27.545 1.00 41.09 114 GLY A C 1
ATOM 906 O O . GLY A 1 114 ? 27.365 -14.282 -28.076 1.00 41.09 114 GLY A O 1
ATOM 907 N N . SER A 1 115 ? 28.310 -15.630 -26.526 1.00 36.12 115 SER A N 1
ATOM 908 C CA . SER A 1 115 ? 29.224 -14.687 -25.887 1.00 36.12 115 SER A CA 1
ATOM 909 C C . SER A 1 115 ? 29.853 -13.709 -26.882 1.00 36.12 115 SER A C 1
ATOM 911 O O . SER A 1 115 ? 30.737 -14.071 -27.657 1.00 36.12 115 SER A O 1
ATOM 913 N N . ILE A 1 116 ? 29.435 -12.443 -26.832 1.00 42.06 116 ILE A N 1
ATOM 914 C CA . ILE A 1 116 ? 30.297 -11.359 -27.296 1.00 42.06 116 ILE A CA 1
ATOM 915 C C . ILE A 1 116 ? 31.364 -11.218 -26.213 1.00 42.06 116 ILE A C 1
ATOM 917 O O . ILE A 1 116 ? 31.116 -10.631 -25.159 1.00 42.06 116 ILE A O 1
ATOM 921 N N . ASP A 1 117 ? 32.526 -11.817 -26.459 1.00 36.03 117 ASP A N 1
ATOM 922 C CA . ASP A 1 117 ? 33.716 -11.627 -25.640 1.00 36.03 117 ASP A CA 1
ATOM 923 C C . ASP A 1 117 ? 34.111 -10.150 -25.699 1.00 36.03 117 ASP A C 1
ATOM 925 O O . ASP A 1 117 ? 34.715 -9.671 -26.661 1.00 36.03 117 ASP A O 1
ATOM 929 N N . VAL A 1 118 ? 33.742 -9.397 -24.665 1.00 42.00 118 VAL A N 1
ATOM 930 C CA . VAL A 1 118 ? 34.319 -8.075 -24.436 1.00 42.00 118 VAL A CA 1
ATOM 931 C C . VAL A 1 118 ? 35.748 -8.318 -23.944 1.00 42.00 118 VAL A C 1
ATOM 933 O O . VAL A 1 118 ? 35.915 -8.995 -22.926 1.00 42.00 118 VAL A O 1
ATOM 936 N N . PRO A 1 119 ? 36.790 -7.822 -24.634 1.00 34.06 119 PRO A N 1
ATOM 937 C CA . PRO A 1 119 ? 38.162 -8.076 -24.228 1.00 34.06 119 PRO A CA 1
ATOM 938 C C . PRO A 1 119 ? 38.396 -7.512 -22.826 1.00 34.06 119 PRO A C 1
ATOM 940 O O . PRO A 1 119 ? 38.295 -6.308 -22.587 1.00 34.06 119 PRO A O 1
ATOM 943 N N . VAL A 1 120 ? 38.709 -8.410 -21.893 1.00 40.78 120 VAL A N 1
ATOM 944 C CA . VAL A 1 120 ? 39.143 -8.067 -20.542 1.00 40.78 120 VAL A CA 1
ATOM 945 C C . VAL A 1 120 ? 40.491 -7.364 -20.667 1.00 40.78 120 VAL A C 1
ATOM 947 O O . VAL A 1 120 ? 41.517 -7.996 -20.917 1.00 40.78 120 VAL A O 1
ATOM 950 N N . VAL A 1 121 ? 40.498 -6.042 -20.506 1.00 40.66 121 VAL A N 1
ATOM 951 C CA . VAL A 1 121 ? 41.738 -5.290 -20.303 1.00 40.66 121 VAL A CA 1
ATOM 952 C C . VAL A 1 121 ? 42.246 -5.664 -18.914 1.00 40.66 121 VAL A C 1
ATOM 954 O O . VAL A 1 121 ? 41.679 -5.260 -17.900 1.00 40.66 121 VAL A O 1
ATOM 957 N N . GLY A 1 122 ? 43.265 -6.523 -18.877 1.00 41.97 122 GLY A N 1
ATOM 958 C CA . GLY A 1 122 ? 43.861 -7.008 -17.637 1.00 41.97 122 GLY A CA 1
ATOM 959 C C . GLY A 1 122 ? 44.443 -5.868 -16.788 1.00 41.97 122 GLY A C 1
ATOM 960 O O . GLY A 1 122 ? 44.891 -4.855 -17.332 1.00 41.97 122 GLY A O 1
ATOM 961 N N . PRO A 1 123 ? 44.457 -6.012 -15.452 1.00 42.84 123 PRO A N 1
ATOM 962 C CA . PRO A 1 123 ? 45.023 -5.004 -14.571 1.00 42.84 123 PRO A CA 1
ATOM 963 C C . PRO A 1 123 ? 46.541 -4.905 -14.763 1.00 42.84 123 PRO A C 1
ATOM 965 O O . PRO A 1 123 ? 47.256 -5.908 -14.776 1.00 42.84 123 PRO A O 1
ATOM 968 N N . VAL A 1 124 ? 47.038 -3.672 -14.864 1.00 41.34 124 VAL A N 1
ATOM 969 C CA . VAL A 1 124 ? 48.469 -3.365 -14.789 1.00 41.34 124 VAL A CA 1
ATOM 970 C C . VAL A 1 124 ? 48.928 -3.614 -13.352 1.00 41.34 124 VAL A C 1
ATOM 972 O O . VAL A 1 124 ? 48.563 -2.882 -12.433 1.00 41.34 124 VAL A O 1
ATOM 975 N N . VAL A 1 125 ? 49.710 -4.674 -13.151 1.00 38.84 125 VAL A N 1
ATOM 976 C CA . VAL A 1 125 ? 50.321 -5.013 -11.862 1.00 38.84 125 VAL A CA 1
ATOM 977 C C . VAL A 1 125 ? 51.569 -4.149 -11.666 1.00 38.84 125 VAL A C 1
ATOM 979 O O . VAL A 1 125 ? 52.572 -4.332 -12.353 1.00 38.84 125 VAL A O 1
ATOM 982 N N . GLY A 1 126 ? 51.511 -3.204 -10.727 1.00 46.78 126 GLY A N 1
ATOM 983 C CA . GLY A 1 126 ? 52.693 -2.515 -10.198 1.00 46.78 126 GLY A CA 1
ATOM 984 C C . GLY A 1 126 ? 53.344 -3.318 -9.056 1.00 46.78 126 GLY A C 1
ATOM 985 O O . GLY A 1 126 ? 52.626 -3.994 -8.315 1.00 46.78 126 GLY A O 1
ATOM 986 N N . PRO A 1 127 ? 54.680 -3.277 -8.880 1.00 44.09 127 PRO A N 1
ATOM 987 C CA . PRO A 1 127 ? 55.369 -4.118 -7.907 1.00 44.09 127 PRO A CA 1
ATOM 988 C C . PRO A 1 127 ? 55.504 -3.465 -6.517 1.00 44.09 127 PRO A C 1
ATOM 990 O O . PRO A 1 127 ? 56.016 -2.358 -6.389 1.00 44.09 127 PRO A O 1
ATOM 993 N N . GLY A 1 128 ? 55.166 -4.238 -5.477 1.00 40.50 128 GLY A N 1
ATOM 994 C CA . GLY A 1 128 ? 55.969 -4.365 -4.249 1.00 40.50 128 GLY A CA 1
ATOM 995 C C . GLY A 1 128 ? 55.633 -3.494 -3.026 1.00 40.50 128 GLY A C 1
ATOM 996 O O . GLY A 1 128 ? 55.785 -2.280 -3.042 1.00 40.50 128 GLY A O 1
ATOM 997 N N . SER A 1 129 ? 55.314 -4.139 -1.895 1.00 37.06 129 SER A N 1
ATOM 998 C CA . SER A 1 129 ? 56.084 -4.084 -0.624 1.00 37.06 129 SER A CA 1
ATOM 999 C C . SER A 1 129 ? 55.373 -4.887 0.488 1.00 37.06 129 SER A C 1
ATOM 1001 O O . SER A 1 129 ? 54.149 -4.909 0.563 1.00 37.06 129 SER A O 1
ATOM 1003 N N . GLY A 1 130 ? 56.156 -5.642 1.272 1.00 40.94 130 GLY A N 1
ATOM 1004 C CA . GLY A 1 130 ? 55.721 -6.773 2.112 1.00 40.94 130 GLY A CA 1
ATOM 1005 C C . GLY A 1 130 ? 55.177 -6.460 3.523 1.00 40.94 130 GLY A C 1
ATOM 1006 O O . GLY A 1 130 ? 54.906 -5.305 3.843 1.00 40.94 130 GLY A O 1
ATOM 1007 N N . PRO A 1 131 ? 54.996 -7.495 4.378 1.00 44.84 131 PRO A N 1
ATOM 1008 C CA . PRO A 1 131 ? 54.234 -7.398 5.622 1.00 44.84 131 PRO A CA 1
ATOM 1009 C C . PRO A 1 131 ? 55.118 -7.225 6.871 1.00 44.84 131 PRO A C 1
ATOM 1011 O O . PRO A 1 131 ? 56.138 -7.894 7.026 1.00 44.84 131 PRO A O 1
ATOM 1014 N N . GLY A 1 132 ? 54.673 -6.381 7.806 1.00 41.00 132 GLY A N 1
ATOM 1015 C CA . GLY A 1 132 ? 55.149 -6.337 9.195 1.00 41.00 132 GLY A CA 1
ATOM 1016 C C . GLY A 1 132 ? 53.986 -6.575 10.175 1.00 41.00 132 GLY A C 1
ATOM 1017 O O . GLY A 1 132 ? 52.856 -6.193 9.859 1.00 41.00 132 GLY A O 1
ATOM 1018 N N . PRO A 1 133 ? 54.211 -7.206 11.346 1.00 47.28 133 PRO A N 1
ATOM 1019 C CA . PRO A 1 133 ? 53.144 -7.569 12.271 1.00 47.28 133 PRO A CA 1
ATOM 1020 C C . PRO A 1 133 ? 52.846 -6.407 13.226 1.00 47.28 133 PRO A C 1
ATOM 1022 O O . PRO A 1 133 ? 53.674 -6.025 14.049 1.00 47.28 133 PRO A O 1
ATOM 1025 N N . GLY A 1 134 ? 51.641 -5.849 13.125 1.00 35.91 134 GLY A N 1
ATOM 1026 C CA . GLY A 1 134 ? 51.129 -4.834 14.041 1.00 35.91 134 GLY A CA 1
ATOM 1027 C C . GLY A 1 134 ? 49.672 -5.120 14.375 1.00 35.91 134 GLY A C 1
ATOM 1028 O O . GLY A 1 134 ? 48.824 -5.171 13.486 1.00 35.91 134 GLY A O 1
ATOM 1029 N N . ILE A 1 135 ? 49.386 -5.320 15.661 1.00 42.84 135 ILE A N 1
ATOM 1030 C CA . ILE A 1 135 ? 48.030 -5.454 16.196 1.00 42.84 135 ILE A CA 1
ATOM 1031 C C . ILE A 1 135 ? 47.308 -4.121 15.972 1.00 42.84 135 ILE A C 1
ATOM 1033 O O . ILE A 1 135 ? 47.656 -3.102 16.567 1.00 42.84 135 ILE A O 1
ATOM 1037 N N . ARG A 1 136 ? 46.314 -4.134 15.080 1.00 32.91 136 ARG A N 1
ATOM 1038 C CA . ARG A 1 136 ? 45.445 -2.999 14.761 1.00 32.91 136 ARG A CA 1
ATOM 1039 C C . ARG A 1 136 ? 44.051 -3.309 15.295 1.00 32.91 136 ARG A C 1
ATOM 1041 O O . ARG A 1 136 ? 43.412 -4.247 14.825 1.00 32.91 136 ARG A O 1
ATOM 1048 N N . LEU A 1 137 ? 43.576 -2.513 16.252 1.00 35.81 137 LEU A N 1
ATOM 1049 C CA . LEU A 1 137 ? 42.147 -2.420 16.546 1.00 35.81 137 LEU A CA 1
ATOM 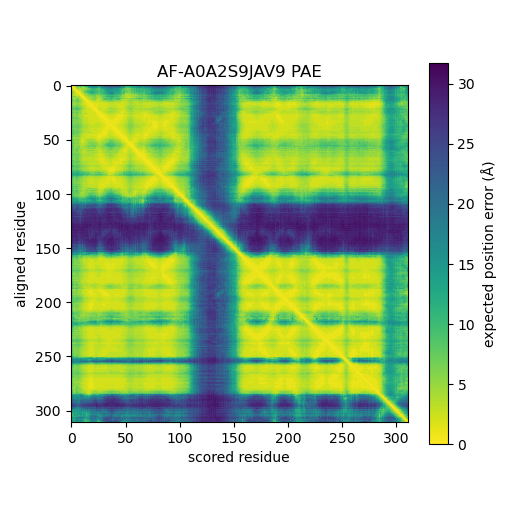1050 C C . LEU A 1 137 ? 41.465 -1.941 15.261 1.00 35.81 137 LEU A C 1
ATOM 1052 O O . LEU A 1 137 ? 41.722 -0.825 14.811 1.00 35.81 137 LEU A O 1
ATOM 1056 N N . GLN A 1 138 ? 40.673 -2.805 14.627 1.00 29.39 138 GLN A N 1
ATOM 1057 C CA . GLN A 1 138 ? 39.859 -2.408 13.486 1.00 29.39 138 GLN A CA 1
ATOM 1058 C C . GLN A 1 138 ? 38.661 -1.613 14.021 1.00 29.39 138 GLN A C 1
ATOM 1060 O O . GLN A 1 138 ? 37.855 -2.180 14.761 1.00 29.39 138 GLN A O 1
ATOM 1065 N N . PRO A 1 139 ? 38.474 -0.337 13.640 1.00 35.09 139 PRO A N 1
ATOM 1066 C CA . PRO A 1 139 ? 37.112 0.146 13.490 1.00 35.09 139 PRO A CA 1
ATOM 1067 C C . PRO A 1 139 ? 36.464 -0.801 12.484 1.00 35.09 139 PRO A C 1
ATOM 1069 O O . PRO A 1 139 ? 37.048 -1.012 11.421 1.00 35.09 139 PRO A O 1
ATOM 1072 N N . VAL A 1 140 ? 35.320 -1.401 12.820 1.00 31.84 140 VAL A N 1
ATOM 1073 C CA . VAL A 1 140 ? 34.511 -2.134 11.839 1.00 31.84 140 VAL A CA 1
ATOM 1074 C C . VAL A 1 140 ? 34.310 -1.170 10.671 1.00 31.84 140 VAL A C 1
ATOM 1076 O O . VAL A 1 140 ? 33.619 -0.161 10.843 1.00 31.84 140 VAL A O 1
ATOM 1079 N N . PRO A 1 141 ? 34.946 -1.390 9.509 1.00 31.00 141 PRO A N 1
ATOM 1080 C CA . PRO A 1 141 ? 34.612 -0.602 8.353 1.00 31.00 141 PRO A CA 1
ATOM 1081 C C . PRO A 1 141 ? 33.182 -1.018 8.050 1.00 31.00 141 PRO A C 1
ATOM 1083 O O . PRO A 1 141 ? 32.906 -2.207 7.865 1.00 31.00 141 PRO A O 1
ATOM 1086 N N . PHE A 1 142 ? 32.261 -0.060 7.990 1.00 38.03 142 PHE A N 1
ATOM 1087 C CA . PHE A 1 142 ? 31.128 -0.254 7.105 1.00 38.03 142 PHE A CA 1
ATOM 1088 C C . PHE A 1 142 ? 31.765 -0.571 5.753 1.00 38.03 142 PHE A C 1
ATOM 1090 O O . PHE A 1 142 ? 32.461 0.275 5.191 1.00 38.03 142 PHE A O 1
ATOM 1097 N N . SER A 1 143 ? 31.695 -1.837 5.344 1.00 33.56 143 SER A N 1
ATOM 1098 C CA . SER A 1 143 ? 32.346 -2.322 4.139 1.00 33.56 143 SER A CA 1
ATOM 1099 C C . SER A 1 143 ? 31.706 -1.609 2.955 1.00 33.56 143 SER A C 1
ATOM 1101 O O . SER A 1 143 ? 30.734 -2.074 2.375 1.00 33.56 143 SER A O 1
ATOM 1103 N N . ALA A 1 144 ? 32.288 -0.469 2.597 1.00 36.78 144 ALA A N 1
ATOM 1104 C CA . ALA A 1 144 ? 32.351 0.044 1.244 1.00 36.78 144 ALA A CA 1
ATOM 1105 C C . ALA A 1 144 ? 33.437 -0.721 0.463 1.00 36.78 144 ALA A C 1
ATOM 1107 O O . ALA A 1 144 ? 34.151 -0.146 -0.357 1.00 36.78 144 ALA A O 1
ATOM 1108 N N . GLY A 1 145 ? 33.583 -2.032 0.713 1.00 28.59 145 GLY A N 1
ATOM 1109 C CA . GLY A 1 145 ? 34.058 -2.913 -0.343 1.00 28.59 145 GLY A CA 1
ATOM 1110 C C . GLY A 1 145 ? 33.138 -2.709 -1.545 1.00 28.59 145 GLY A C 1
ATOM 1111 O O . GLY A 1 145 ? 31.970 -2.357 -1.339 1.00 28.59 145 GLY A O 1
ATOM 1112 N N . PRO A 1 146 ? 33.625 -2.864 -2.786 1.00 33.50 146 PRO A N 1
ATOM 1113 C CA . PRO A 1 146 ? 32.732 -2.819 -3.924 1.00 33.50 146 PRO A CA 1
ATOM 1114 C C . PRO A 1 146 ? 31.643 -3.838 -3.615 1.00 33.50 146 PRO A C 1
ATOM 1116 O O . PRO A 1 146 ? 31.895 -5.042 -3.571 1.00 33.50 146 PRO A O 1
ATOM 1119 N N . SER A 1 147 ? 30.419 -3.371 -3.347 1.00 39.66 147 SER A N 1
ATOM 1120 C CA . SER A 1 147 ? 29.282 -4.203 -3.675 1.00 39.66 147 SER A CA 1
ATOM 1121 C C . SER A 1 147 ? 29.604 -4.637 -5.092 1.00 39.66 147 SER A C 1
ATOM 1123 O O . SER A 1 147 ? 29.859 -3.759 -5.922 1.00 39.66 147 SER A O 1
ATOM 1125 N N . ASN A 1 148 ? 29.684 -5.938 -5.356 1.00 35.62 148 ASN A N 1
ATOM 1126 C CA . ASN A 1 148 ? 29.553 -6.453 -6.708 1.00 35.62 148 ASN A CA 1
ATOM 1127 C C . ASN A 1 148 ? 28.149 -6.047 -7.195 1.00 35.62 148 ASN A C 1
ATOM 1129 O O . ASN A 1 148 ? 27.256 -6.870 -7.353 1.00 35.62 148 ASN A O 1
ATOM 1133 N N . ARG A 1 149 ? 27.940 -4.740 -7.384 1.00 39.22 149 ARG A N 1
ATOM 1134 C CA . ARG A 1 149 ? 27.179 -4.166 -8.464 1.00 39.22 149 ARG A CA 1
ATOM 1135 C C . ARG A 1 149 ? 27.973 -4.617 -9.661 1.00 39.22 149 ARG A C 1
ATOM 1137 O O . ARG A 1 149 ? 28.954 -4.004 -10.075 1.00 39.22 149 ARG A O 1
ATOM 1144 N N . ASP A 1 150 ? 27.625 -5.828 -10.056 1.00 40.72 150 ASP A N 1
ATOM 1145 C CA . ASP A 1 150 ? 27.904 -6.386 -11.347 1.00 40.72 150 ASP A CA 1
ATOM 1146 C C . ASP A 1 150 ? 27.868 -5.227 -12.349 1.00 40.72 150 ASP A C 1
ATOM 1148 O O . ASP A 1 150 ? 26.958 -4.394 -12.313 1.00 40.72 150 ASP A O 1
ATOM 1152 N N . VAL A 1 151 ? 28.860 -5.157 -13.232 1.00 39.50 151 VAL A N 1
ATOM 1153 C CA . VAL A 1 151 ? 29.064 -4.106 -14.256 1.00 39.50 151 VAL A CA 1
ATOM 1154 C C . VAL A 1 151 ? 27.847 -3.924 -15.202 1.00 39.50 151 VAL A C 1
ATOM 1156 O O . VAL A 1 151 ? 27.862 -3.138 -16.147 1.00 39.50 151 VAL A O 1
ATOM 1159 N N . PHE A 1 152 ? 26.780 -4.667 -14.922 1.00 39.47 152 PHE A N 1
ATOM 1160 C CA . PHE A 1 152 ? 25.509 -4.833 -15.589 1.00 39.47 152 PHE A CA 1
ATOM 1161 C C . PHE A 1 152 ? 24.350 -4.008 -14.970 1.00 39.47 152 PHE A C 1
ATOM 1163 O O . PHE A 1 152 ? 23.214 -4.167 -15.400 1.00 39.47 152 PHE A O 1
ATOM 1170 N N . GLU A 1 153 ? 24.603 -3.097 -14.016 1.00 45.28 153 GLU A N 1
ATOM 1171 C CA . GLU A 1 153 ? 23.642 -2.069 -13.526 1.00 45.28 153 GLU A CA 1
ATOM 1172 C C . GLU A 1 153 ? 23.362 -0.949 -14.567 1.00 45.28 153 GLU A C 1
ATOM 1174 O O . GLU A 1 153 ? 22.777 0.093 -14.272 1.00 45.28 153 GLU A O 1
ATOM 1179 N N . THR A 1 154 ? 23.839 -1.114 -15.802 1.00 44.09 154 THR A N 1
ATOM 1180 C CA . THR A 1 154 ? 24.282 0.001 -16.646 1.00 44.09 154 THR A CA 1
ATOM 1181 C C . THR A 1 154 ? 23.210 0.665 -17.511 1.00 44.09 154 THR A C 1
ATOM 1183 O O . THR A 1 154 ? 23.522 1.670 -18.143 1.00 44.09 154 THR A O 1
ATOM 1186 N N . ILE A 1 155 ? 21.952 0.199 -17.532 1.00 51.88 155 ILE A N 1
ATOM 1187 C CA . ILE A 1 155 ? 20.882 0.888 -18.296 1.00 51.88 155 ILE A CA 1
ATOM 1188 C C . ILE A 1 155 ? 19.540 0.947 -17.553 1.00 51.88 155 ILE A C 1
ATOM 1190 O O . ILE A 1 155 ? 18.877 1.986 -17.595 1.00 51.88 155 ILE A O 1
ATOM 1194 N N . VAL A 1 156 ? 19.143 -0.117 -16.846 1.00 56.41 156 VAL A N 1
ATOM 1195 C CA . VAL A 1 156 ? 17.874 -0.163 -16.101 1.00 56.41 156 VAL A CA 1
ATOM 1196 C C . VAL A 1 156 ? 18.130 -0.585 -14.650 1.00 56.41 156 VAL A C 1
ATOM 1198 O O . VAL A 1 156 ? 18.500 -1.735 -14.405 1.00 56.41 156 VAL A O 1
ATOM 1201 N N . PRO A 1 157 ? 17.960 0.344 -13.697 1.00 64.62 157 PRO A N 1
ATOM 1202 C CA . PRO A 1 157 ? 18.181 0.095 -12.276 1.00 64.62 157 PRO A CA 1
ATOM 1203 C C . PRO A 1 157 ? 17.175 -0.898 -11.689 1.00 64.62 157 PRO A C 1
ATOM 1205 O O . PRO A 1 157 ? 16.076 -1.071 -12.226 1.00 64.62 157 PRO A O 1
ATOM 1208 N N . ASP A 1 158 ? 17.555 -1.507 -10.563 1.00 75.75 158 ASP A N 1
ATOM 1209 C CA . ASP A 1 158 ? 16.607 -2.154 -9.656 1.00 75.75 158 ASP A CA 1
ATOM 1210 C C . ASP A 1 158 ? 15.503 -1.154 -9.291 1.00 75.75 158 ASP A C 1
ATOM 1212 O O . ASP A 1 158 ? 15.748 0.044 -9.157 1.00 75.75 158 ASP A O 1
ATOM 1216 N N . LEU A 1 159 ? 14.287 -1.665 -9.157 1.00 78.94 159 LEU A N 1
ATOM 1217 C CA . LEU A 1 159 ? 13.188 -0.939 -8.561 1.00 78.94 159 LEU A CA 1
ATOM 1218 C C . LEU A 1 159 ? 13.197 -1.182 -7.059 1.00 78.94 159 LEU A C 1
ATOM 1220 O O . LEU A 1 159 ? 13.130 -2.344 -6.663 1.00 78.94 159 LEU A O 1
ATOM 1224 N N . ASP A 1 160 ? 13.196 -0.116 -6.264 1.00 86.88 160 ASP A N 1
ATOM 1225 C CA . ASP A 1 160 ? 13.268 -0.163 -4.807 1.00 86.88 160 ASP A CA 1
ATOM 1226 C C . ASP A 1 160 ? 12.102 0.599 -4.157 1.00 86.88 160 ASP A C 1
ATOM 1228 O O . ASP A 1 160 ? 11.898 1.789 -4.403 1.00 86.88 160 ASP A O 1
ATOM 1232 N N . VAL A 1 161 ? 11.370 -0.059 -3.253 1.00 91.81 161 VAL A N 1
ATOM 1233 C CA . VAL A 1 161 ? 10.346 0.582 -2.412 1.00 91.81 161 VAL A CA 1
ATOM 1234 C C . VAL A 1 161 ? 10.506 0.139 -0.964 1.00 91.81 161 VAL A C 1
ATOM 1236 O O . VAL A 1 161 ? 10.790 -1.020 -0.660 1.00 91.81 161 VAL A O 1
ATOM 1239 N N . ALA A 1 162 ? 10.308 1.083 -0.052 1.00 95.12 162 ALA A N 1
ATOM 1240 C CA . ALA A 1 162 ? 10.250 0.875 1.379 1.00 95.12 162 ALA A CA 1
ATOM 1241 C C . ALA A 1 162 ? 8.997 1.532 1.967 1.00 95.12 162 ALA A C 1
ATOM 1243 O O . ALA A 1 162 ? 8.592 2.621 1.562 1.00 95.12 162 ALA A O 1
ATOM 1244 N N . MET A 1 163 ? 8.404 0.892 2.965 1.00 96.94 163 MET A N 1
ATOM 1245 C CA . MET A 1 163 ? 7.235 1.385 3.673 1.00 96.94 163 MET A CA 1
ATOM 1246 C C . MET A 1 163 ? 7.436 1.231 5.177 1.00 96.94 163 MET A C 1
ATOM 1248 O O . MET A 1 163 ? 7.772 0.152 5.655 1.00 96.94 163 MET A O 1
ATOM 1252 N N . SER A 1 164 ? 7.210 2.305 5.928 1.00 98.12 164 SER A N 1
ATOM 1253 C CA . SER A 1 164 ? 6.990 2.223 7.371 1.00 98.12 164 SER A CA 1
ATOM 1254 C C . SER A 1 164 ? 5.493 2.197 7.644 1.00 98.12 164 SER A C 1
ATOM 1256 O O . SER A 1 164 ? 4.767 3.041 7.108 1.00 98.12 164 SER A O 1
ATOM 1258 N N . LEU A 1 165 ? 5.057 1.272 8.486 1.00 98.62 165 LEU A N 1
ATOM 1259 C CA . LEU A 1 165 ? 3.672 1.099 8.892 1.00 98.62 165 LEU A CA 1
ATOM 1260 C C . LEU A 1 165 ? 3.611 0.998 10.415 1.00 98.62 165 LEU A C 1
ATOM 1262 O O . LEU A 1 165 ? 4.250 0.136 11.009 1.00 98.62 165 LEU A O 1
ATOM 1266 N N . ASP A 1 166 ? 2.851 1.890 11.025 1.00 98.69 166 ASP A N 1
ATOM 1267 C CA . ASP A 1 166 ? 2.535 1.891 12.447 1.00 98.69 166 ASP A CA 1
ATOM 1268 C C . ASP A 1 166 ? 1.055 1.541 12.606 1.00 98.69 166 ASP A C 1
ATOM 1270 O O . ASP A 1 166 ? 0.226 2.083 11.871 1.00 98.69 166 ASP A O 1
ATOM 1274 N N . ILE A 1 167 ? 0.737 0.605 13.497 1.00 98.56 167 ILE A N 1
ATOM 1275 C CA . ILE A 1 167 ? -0.618 0.137 13.788 1.00 98.56 167 ILE A CA 1
ATOM 1276 C C . ILE A 1 167 ? -0.820 0.155 15.298 1.00 98.56 167 ILE A C 1
ATOM 1278 O O . ILE A 1 167 ? -0.032 -0.420 16.046 1.00 98.56 167 ILE A O 1
ATOM 1282 N N . MET A 1 168 ? -1.931 0.733 15.742 1.00 98.56 168 MET A N 1
ATOM 1283 C CA . MET A 1 168 ? -2.388 0.643 17.125 1.00 98.56 168 MET A CA 1
ATOM 1284 C C . MET A 1 168 ? -3.807 0.088 17.150 1.00 98.56 168 MET A C 1
ATOM 1286 O O . MET A 1 168 ? -4.729 0.710 16.620 1.00 98.56 168 MET A O 1
ATOM 1290 N N . VAL A 1 169 ? -3.973 -1.072 17.780 1.00 98.44 169 VAL A N 1
ATOM 1291 C CA . VAL A 1 169 ? -5.268 -1.705 18.033 1.00 98.44 169 VAL A CA 1
ATOM 1292 C C . VAL A 1 169 ? -5.722 -1.327 19.436 1.00 98.44 169 VAL A C 1
ATOM 1294 O O . VAL A 1 169 ? -5.063 -1.688 20.411 1.00 98.44 169 VAL A O 1
ATOM 1297 N N . ASN A 1 170 ? -6.855 -0.633 19.537 1.00 98.00 170 ASN A N 1
ATOM 1298 C CA . ASN A 1 170 ? -7.545 -0.383 20.796 1.00 98.00 170 ASN A CA 1
ATOM 1299 C C . ASN A 1 170 ? -8.713 -1.362 20.927 1.00 98.00 170 ASN A C 1
ATOM 1301 O O . ASN A 1 170 ? -9.728 -1.257 20.232 1.00 98.00 170 ASN A O 1
ATOM 1305 N N . ARG A 1 171 ? -8.573 -2.335 21.831 1.00 95.81 171 ARG A N 1
ATOM 1306 C CA . ARG A 1 171 ? -9.572 -3.404 21.994 1.00 95.81 171 ARG A CA 1
ATOM 1307 C C . ARG A 1 171 ? -10.797 -2.964 22.783 1.00 95.81 171 ARG A C 1
ATOM 1309 O O . ARG A 1 171 ? -11.874 -3.518 22.573 1.00 95.81 171 ARG A O 1
ATOM 1316 N N . SER A 1 172 ? -10.647 -1.968 23.655 1.00 96.06 172 SER A N 1
ATOM 1317 C CA . SER A 1 172 ? -11.760 -1.425 24.438 1.00 96.06 172 SER A CA 1
ATOM 1318 C C . SER A 1 172 ? -12.724 -0.615 23.568 1.00 96.06 172 SER A C 1
ATOM 1320 O O . SER A 1 172 ? -13.939 -0.761 23.687 1.00 96.06 172 SER A O 1
ATOM 1322 N N . GLU A 1 173 ? -12.184 0.172 22.636 1.00 97.38 173 GLU A N 1
ATOM 1323 C CA . GLU A 1 173 ? -12.957 0.977 21.686 1.00 97.38 173 GLU A CA 1
ATOM 1324 C C . GLU A 1 173 ? -13.284 0.223 20.394 1.00 97.38 173 GLU A C 1
ATOM 1326 O O . GLU A 1 173 ? -14.072 0.711 19.587 1.00 97.38 173 GLU A O 1
ATOM 1331 N N . GLN A 1 174 ? -12.701 -0.965 20.204 1.00 97.69 174 GLN A N 1
ATOM 1332 C CA . GLN A 1 174 ? -12.810 -1.750 18.976 1.00 97.69 174 GLN A CA 1
ATOM 1333 C C . GLN A 1 174 ? -12.388 -0.933 17.756 1.00 97.69 174 GLN A C 1
ATOM 1335 O O . GLN A 1 174 ? -13.132 -0.815 16.781 1.00 97.69 174 GLN A O 1
ATOM 1340 N N . THR A 1 175 ? -11.200 -0.338 17.817 1.00 98.56 175 THR A N 1
ATOM 1341 C CA . THR A 1 175 ? -10.644 0.474 16.735 1.00 98.56 175 THR A CA 1
ATOM 1342 C C . THR A 1 175 ? -9.216 0.066 16.400 1.00 98.56 175 THR A C 1
ATOM 1344 O O . THR A 1 175 ? -8.485 -0.489 17.219 1.00 98.56 175 THR A O 1
ATOM 1347 N N . LEU A 1 176 ? -8.817 0.346 15.163 1.00 98.62 176 LEU A N 1
ATOM 1348 C CA . LEU A 1 176 ? -7.454 0.216 14.672 1.00 98.62 176 LEU A CA 1
ATOM 1349 C C . LEU A 1 176 ? -7.066 1.545 14.040 1.00 98.62 176 LEU A C 1
ATOM 1351 O O . LEU A 1 176 ? -7.705 1.993 13.090 1.00 98.62 176 LEU A O 1
ATOM 1355 N N . SER A 1 177 ? -6.019 2.182 14.553 1.00 98.75 177 SER A N 1
ATOM 1356 C CA . SER A 1 177 ? -5.382 3.303 13.865 1.00 98.75 177 SER A CA 1
ATOM 1357 C C . SER A 1 177 ? -4.154 2.821 13.115 1.00 98.75 177 SER A C 1
ATOM 1359 O O . SER A 1 177 ? -3.465 1.906 13.567 1.00 98.75 177 SER A O 1
ATOM 1361 N N . PHE A 1 178 ? -3.891 3.428 11.963 1.00 98.75 178 PHE A N 1
ATOM 1362 C CA . PHE A 1 178 ? -2.655 3.197 11.236 1.00 98.75 178 PHE A CA 1
ATOM 1363 C C . PHE A 1 178 ? -2.028 4.506 10.772 1.00 98.75 178 PHE A C 1
ATOM 1365 O O . PHE A 1 178 ? -2.720 5.492 10.497 1.00 98.75 178 PHE A O 1
ATOM 1372 N N . ALA A 1 179 ? -0.710 4.494 10.623 1.00 98.81 179 ALA A N 1
ATOM 1373 C CA . ALA A 1 179 ? 0.045 5.509 9.910 1.00 98.81 179 ALA A CA 1
ATOM 1374 C C . ALA A 1 179 ? 1.048 4.827 8.977 1.00 98.81 179 ALA A C 1
ATOM 1376 O O . ALA A 1 179 ? 1.878 4.024 9.396 1.00 98.81 179 ALA A O 1
ATOM 1377 N N . ALA A 1 180 ? 0.970 5.157 7.696 1.00 98.56 180 ALA A N 1
ATOM 1378 C CA . ALA A 1 180 ? 1.780 4.577 6.645 1.00 98.56 180 ALA A CA 1
ATOM 1379 C C . ALA A 1 180 ? 2.591 5.658 5.933 1.00 98.56 180 ALA A C 1
ATOM 1381 O O . ALA A 1 180 ? 2.095 6.749 5.646 1.00 98.56 180 ALA A O 1
ATOM 1382 N N . ARG A 1 181 ? 3.840 5.339 5.597 1.00 98.12 181 ARG A N 1
ATOM 1383 C CA . ARG A 1 181 ? 4.692 6.170 4.744 1.00 98.12 181 ARG A CA 1
ATOM 1384 C C . ARG A 1 181 ? 5.488 5.289 3.802 1.00 98.12 181 ARG A C 1
ATOM 1386 O O . ARG A 1 181 ? 6.207 4.403 4.248 1.00 98.12 181 ARG A O 1
ATOM 1393 N N . MET A 1 182 ? 5.395 5.594 2.519 1.00 96.31 182 MET A N 1
ATOM 1394 C CA . MET A 1 182 ? 6.075 4.922 1.425 1.00 96.31 182 MET A CA 1
ATOM 1395 C C . MET A 1 182 ? 7.152 5.837 0.836 1.00 96.31 182 MET A C 1
ATOM 1397 O O . MET A 1 182 ? 6.925 7.027 0.588 1.00 96.31 182 MET A O 1
ATOM 1401 N N . VAL A 1 183 ? 8.334 5.270 0.625 1.00 94.19 183 VAL A N 1
ATOM 1402 C CA . VAL A 1 183 ? 9.471 5.898 -0.045 1.00 94.19 183 VAL A CA 1
ATOM 1403 C C . VAL A 1 183 ? 10.082 4.915 -1.030 1.00 94.19 183 VAL A C 1
ATOM 1405 O O . VAL A 1 183 ? 10.015 3.712 -0.812 1.00 94.19 183 VAL A O 1
ATOM 1408 N N . GLY A 1 184 ? 10.724 5.398 -2.079 1.00 91.19 184 GLY A N 1
ATOM 1409 C CA . GLY A 1 184 ? 11.275 4.515 -3.104 1.00 91.19 184 GLY A CA 1
ATOM 1410 C C . GLY A 1 184 ? 11.339 5.209 -4.442 1.00 91.19 184 GLY A C 1
ATOM 1411 O O . GLY A 1 184 ? 11.157 6.423 -4.505 1.00 91.19 184 GLY A O 1
ATOM 1412 N N . ASP A 1 185 ? 11.570 4.446 -5.499 1.00 85.25 185 ASP A N 1
ATOM 1413 C CA . ASP A 1 185 ? 11.621 5.003 -6.839 1.00 85.25 185 ASP A CA 1
ATOM 1414 C C . ASP A 1 185 ? 10.234 5.504 -7.258 1.00 85.25 185 ASP A C 1
ATOM 1416 O O . ASP A 1 185 ? 9.236 4.791 -7.184 1.00 85.25 185 ASP A O 1
ATOM 1420 N N . GLY A 1 186 ? 10.160 6.742 -7.753 1.00 83.00 186 GLY A N 1
ATOM 1421 C CA . GLY A 1 186 ? 8.901 7.371 -8.178 1.00 83.00 186 GLY A CA 1
ATOM 1422 C C . GLY A 1 186 ? 8.262 6.771 -9.433 1.00 83.00 186 GLY A C 1
ATOM 1423 O O . GLY A 1 186 ? 7.432 7.418 -10.067 1.00 83.00 186 GLY A O 1
ATOM 1424 N N . PHE A 1 187 ? 8.706 5.594 -9.870 1.00 82.44 187 PHE A N 1
ATOM 1425 C CA . PHE A 1 187 ? 8.172 4.876 -11.017 1.00 82.44 187 PHE A CA 1
ATOM 1426 C C . PHE A 1 187 ? 8.281 3.362 -10.780 1.00 82.44 187 PHE A C 1
ATOM 1428 O O . PHE A 1 187 ? 9.362 2.906 -10.414 1.00 82.44 187 PHE A O 1
ATOM 1435 N N . PRO A 1 188 ? 7.241 2.560 -11.093 1.00 84.56 188 PRO A N 1
ATOM 1436 C CA . PRO A 1 188 ? 5.933 2.935 -11.612 1.00 84.56 188 PRO A CA 1
ATOM 1437 C C . PRO A 1 188 ? 4.983 3.302 -10.453 1.00 84.56 188 PRO A C 1
ATOM 1439 O O . PRO A 1 188 ? 5.417 3.883 -9.464 1.00 84.56 188 PRO A O 1
ATOM 1442 N N . ASN A 1 189 ? 3.682 3.032 -10.595 1.00 89.88 189 ASN A N 1
ATOM 1443 C CA . ASN A 1 189 ? 2.718 3.261 -9.520 1.00 89.88 189 ASN A CA 1
ATOM 1444 C C . ASN A 1 189 ? 2.943 2.249 -8.387 1.00 89.88 189 ASN A C 1
ATOM 1446 O O . ASN A 1 189 ? 3.329 1.106 -8.646 1.00 89.88 189 ASN A O 1
ATOM 1450 N N . ALA A 1 190 ? 2.607 2.630 -7.160 1.00 93.50 190 ALA A N 1
ATOM 1451 C CA . ALA A 1 190 ? 2.629 1.741 -6.002 1.00 93.50 190 ALA A CA 1
ATOM 1452 C C . ALA A 1 190 ? 1.346 1.898 -5.181 1.00 93.50 190 ALA A C 1
ATOM 1454 O O . ALA A 1 190 ? 0.751 2.972 -5.141 1.00 93.50 190 ALA A O 1
ATOM 1455 N N . GLU A 1 191 ? 0.905 0.830 -4.539 1.00 96.12 191 GLU A N 1
ATOM 1456 C CA . GLU A 1 191 ? -0.260 0.803 -3.663 1.00 96.12 191 GLU A CA 1
ATOM 1457 C C . GLU A 1 191 ? 0.025 -0.089 -2.459 1.00 96.12 191 GLU A C 1
ATOM 1459 O O . GLU A 1 191 ? 0.904 -0.940 -2.497 1.00 96.12 191 GLU A O 1
ATOM 1464 N N . SER A 1 192 ? -0.670 0.151 -1.355 1.00 97.62 192 SER A N 1
ATOM 1465 C CA . SER A 1 192 ? -0.601 -0.704 -0.176 1.00 97.62 192 SER A CA 1
ATOM 1466 C C . SER A 1 192 ? -1.930 -0.663 0.554 1.00 97.62 192 SER A C 1
ATOM 1468 O O . SER A 1 192 ? -2.556 0.395 0.671 1.00 97.62 192 SER A O 1
ATOM 1470 N N . PHE A 1 193 ? -2.358 -1.814 1.055 1.00 98.25 193 PHE A N 1
ATOM 1471 C CA . PHE A 1 193 ? -3.578 -1.969 1.827 1.00 98.25 193 PHE A CA 1
ATOM 1472 C C . PHE A 1 193 ? -3.421 -3.090 2.853 1.00 98.25 193 PHE A C 1
ATOM 1474 O O . PHE A 1 193 ? -2.620 -4.008 2.680 1.00 98.25 193 PHE A O 1
ATOM 1481 N N . LEU A 1 194 ? -4.198 -3.004 3.927 1.00 98.31 194 LEU A N 1
ATOM 1482 C CA . LEU A 1 194 ? -4.339 -4.063 4.917 1.00 98.31 194 LEU A CA 1
ATOM 1483 C C . LEU A 1 194 ? -5.499 -4.976 4.540 1.00 98.31 194 LEU A C 1
ATOM 1485 O O . LEU A 1 194 ? -6.510 -4.506 4.013 1.00 98.31 194 LEU A O 1
ATOM 1489 N N . LEU A 1 195 ? -5.355 -6.259 4.865 1.00 98.00 195 LEU A N 1
ATOM 1490 C CA . LEU A 1 195 ? -6.415 -7.257 4.803 1.00 98.00 195 LEU A CA 1
ATOM 1491 C C . LEU A 1 195 ? -6.646 -7.845 6.190 1.00 98.00 195 LEU A C 1
ATOM 1493 O O . LEU A 1 195 ? -5.684 -8.187 6.877 1.00 98.00 195 LEU A O 1
ATOM 1497 N N . ASP A 1 196 ? -7.908 -7.979 6.583 1.00 97.62 196 ASP A N 1
ATOM 1498 C CA . ASP A 1 196 ? -8.282 -8.760 7.760 1.00 97.62 196 ASP A CA 1
ATOM 1499 C C . ASP A 1 196 ? -8.513 -10.243 7.410 1.00 97.62 196 ASP A C 1
ATOM 1501 O O . ASP A 1 196 ? -8.448 -10.665 6.250 1.00 97.62 196 ASP A O 1
ATOM 1505 N N . SER A 1 197 ? -8.805 -11.053 8.428 1.00 95.38 197 SER A N 1
ATOM 1506 C CA . SER A 1 197 ? -9.058 -12.494 8.290 1.00 95.38 197 SER A CA 1
ATOM 1507 C C . SER A 1 197 ? -10.307 -12.836 7.461 1.00 95.38 197 SER A C 1
ATOM 1509 O O . SER A 1 197 ? -10.427 -13.956 6.964 1.00 95.38 197 SER A O 1
ATOM 1511 N N . SER A 1 198 ? -11.216 -11.878 7.261 1.00 95.56 198 SER A N 1
ATOM 1512 C CA . SER A 1 198 ? -12.410 -11.990 6.417 1.00 95.56 198 SER A CA 1
ATOM 1513 C C . SER A 1 198 ? -12.193 -11.476 4.987 1.00 95.56 198 SER A C 1
ATOM 1515 O O . SER A 1 198 ? -13.128 -11.461 4.186 1.00 95.56 198 SER A O 1
ATOM 1517 N N . SER A 1 199 ? -10.957 -11.092 4.637 1.00 95.44 199 SER A N 1
ATOM 1518 C CA . SER A 1 199 ? -10.608 -10.392 3.390 1.00 95.44 199 SER A CA 1
ATOM 1519 C C . SER A 1 199 ? -11.238 -8.998 3.252 1.00 95.44 199 SER A C 1
ATOM 1521 O O . SER A 1 199 ? -11.296 -8.453 2.145 1.00 95.44 199 SER A O 1
ATOM 1523 N N . GLY A 1 200 ? -11.689 -8.401 4.359 1.00 97.56 200 GLY A N 1
ATOM 1524 C CA . GLY A 1 200 ? -11.988 -6.977 4.435 1.00 97.56 200 GLY A CA 1
ATOM 1525 C C . GLY A 1 200 ? -10.709 -6.179 4.202 1.00 97.56 200 GLY A C 1
ATOM 1526 O O . GLY A 1 200 ? -9.641 -6.570 4.671 1.00 97.56 200 GLY A O 1
ATOM 1527 N N . ALA A 1 201 ? -10.798 -5.088 3.440 1.00 97.88 201 ALA A N 1
ATOM 1528 C CA . ALA A 1 201 ? -9.625 -4.366 2.963 1.00 97.88 201 ALA A CA 1
ATOM 1529 C C . ALA A 1 201 ? -9.703 -2.866 3.253 1.00 97.88 201 ALA A C 1
ATOM 1531 O O . ALA A 1 201 ? -10.748 -2.239 3.051 1.00 97.88 201 ALA A O 1
ATOM 1532 N N . VAL A 1 202 ? -8.577 -2.278 3.653 1.00 98.50 202 VAL A N 1
ATOM 1533 C CA . VAL A 1 202 ? -8.428 -0.832 3.867 1.00 98.50 202 VAL A CA 1
ATOM 1534 C C . VAL A 1 202 ? -7.131 -0.365 3.221 1.00 98.50 202 VAL A C 1
ATOM 1536 O O . VAL A 1 202 ? -6.060 -0.861 3.567 1.00 98.50 202 VAL A O 1
ATOM 1539 N N . PHE A 1 203 ? -7.201 0.604 2.304 1.00 98.62 203 PHE A N 1
ATOM 1540 C CA . PHE A 1 203 ? -5.989 1.227 1.763 1.00 98.62 203 PHE A CA 1
ATOM 1541 C C . PHE A 1 203 ? -5.158 1.890 2.858 1.00 98.62 203 PHE A C 1
ATOM 1543 O O . PHE A 1 203 ? -5.684 2.609 3.704 1.00 98.62 203 PHE A O 1
ATOM 1550 N N . CYS A 1 204 ? -3.844 1.716 2.786 1.00 98.44 204 CYS A N 1
ATOM 1551 C CA . CYS A 1 204 ? -2.898 2.505 3.558 1.00 98.44 204 CYS A CA 1
ATOM 1552 C C . CYS A 1 204 ? -2.492 3.755 2.778 1.00 98.44 204 CYS A C 1
ATOM 1554 O O . CYS A 1 204 ? -2.597 4.865 3.296 1.00 98.44 204 CYS A O 1
ATOM 1556 N N . VAL A 1 205 ? -2.015 3.556 1.544 1.00 97.62 205 VAL A N 1
ATOM 1557 C CA . VAL A 1 205 ? -1.498 4.603 0.653 1.00 97.62 205 VAL A CA 1
ATOM 1558 C C . VAL A 1 205 ? -1.540 4.162 -0.810 1.00 97.62 205 VAL A C 1
ATOM 1560 O O . VAL A 1 205 ? -1.447 2.971 -1.109 1.00 97.62 205 VAL A O 1
ATOM 1563 N N . VAL A 1 206 ? -1.590 5.135 -1.722 1.00 96.75 206 VAL A N 1
ATOM 1564 C CA . VAL A 1 206 ? -1.310 4.952 -3.154 1.00 96.75 206 VAL A CA 1
ATOM 1565 C C . VAL A 1 206 ? -0.344 6.031 -3.631 1.00 96.75 206 VAL A C 1
ATOM 1567 O O . VAL A 1 206 ? -0.381 7.161 -3.150 1.00 96.75 206 VAL A O 1
ATOM 1570 N N . HIS A 1 207 ? 0.522 5.671 -4.570 1.00 93.75 207 HIS A N 1
ATOM 1571 C CA . HIS A 1 207 ? 1.437 6.564 -5.262 1.00 93.75 207 HIS A CA 1
ATOM 1572 C C . HIS A 1 207 ? 1.222 6.425 -6.763 1.00 93.75 207 HIS A C 1
ATOM 1574 O O . HIS A 1 207 ? 1.428 5.343 -7.331 1.00 93.75 207 HIS A O 1
ATOM 1580 N N . ARG A 1 208 ? 0.856 7.520 -7.432 1.00 89.38 208 ARG A N 1
ATOM 1581 C CA . ARG A 1 208 ? 0.938 7.583 -8.890 1.00 89.38 208 ARG A CA 1
ATOM 1582 C C . ARG A 1 208 ? 2.385 7.872 -9.285 1.00 89.38 208 ARG A C 1
ATOM 1584 O O . ARG A 1 208 ? 3.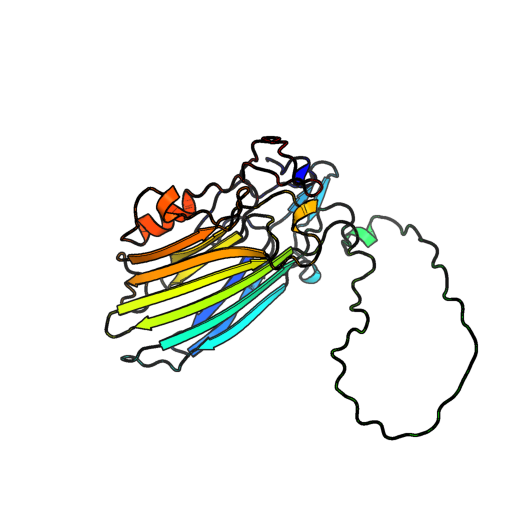063 8.710 -8.701 1.00 89.38 208 ARG A O 1
ATOM 1591 N N . ARG A 1 209 ? 2.856 7.228 -10.343 1.00 83.81 209 ARG A N 1
ATOM 1592 C CA . ARG A 1 209 ? 4.196 7.456 -10.881 1.00 83.81 209 ARG A CA 1
ATOM 1593 C C . ARG A 1 209 ? 4.435 8.929 -11.217 1.00 83.81 209 ARG A C 1
ATOM 1595 O O . ARG A 1 209 ? 3.546 9.637 -11.700 1.00 83.81 209 ARG A O 1
ATOM 1602 N N . ILE A 1 210 ? 5.690 9.339 -11.115 1.00 79.31 210 ILE A N 1
ATOM 1603 C CA . ILE A 1 210 ? 6.206 10.598 -11.645 1.00 79.31 210 ILE A CA 1
ATOM 1604 C C . ILE A 1 210 ? 7.239 10.335 -12.735 1.00 79.31 210 ILE A C 1
ATOM 1606 O O . ILE A 1 210 ? 8.080 9.457 -12.619 1.00 79.31 210 ILE A O 1
ATOM 1610 N N . GLY A 1 211 ? 7.235 11.118 -13.813 1.00 74.12 211 GLY A N 1
ATOM 1611 C CA . GLY A 1 211 ? 8.293 11.013 -14.825 1.00 74.12 211 GLY A CA 1
ATOM 1612 C C . GLY A 1 211 ? 8.343 9.675 -15.576 1.00 74.12 211 GLY A C 1
ATOM 1613 O O . GLY A 1 211 ? 7.318 9.065 -15.870 1.00 74.12 211 GLY A O 1
ATOM 1614 N N . SER A 1 212 ? 9.554 9.282 -15.974 1.00 72.31 212 SER A N 1
ATOM 1615 C CA . SER A 1 212 ? 9.839 8.108 -16.806 1.00 72.31 212 SER A CA 1
ATOM 1616 C C . SER A 1 212 ? 10.675 7.072 -16.053 1.00 72.31 212 SER A C 1
ATOM 1618 O O . SER A 1 212 ? 11.394 7.419 -15.113 1.00 72.31 212 SER A O 1
ATOM 1620 N N . ALA A 1 213 ? 10.668 5.823 -16.532 1.00 71.50 213 ALA A N 1
ATOM 1621 C CA . ALA A 1 213 ? 11.505 4.749 -15.991 1.00 71.50 213 ALA A CA 1
ATOM 1622 C C . ALA A 1 213 ? 12.990 5.153 -15.964 1.00 71.50 213 ALA A C 1
ATOM 1624 O O . ALA A 1 213 ? 13.660 5.034 -14.943 1.00 71.50 213 ALA A O 1
ATOM 1625 N N . SER A 1 214 ? 13.478 5.744 -17.060 1.00 67.69 214 SER A N 1
ATOM 1626 C CA . SER A 1 214 ? 14.855 6.243 -17.175 1.00 67.69 214 SER A CA 1
ATOM 1627 C C . SER A 1 214 ? 15.203 7.340 -16.166 1.00 67.69 214 SER A C 1
ATOM 1629 O O . SER A 1 214 ? 16.365 7.522 -15.820 1.00 67.69 214 SER A O 1
ATOM 1631 N N . GLY A 1 215 ? 14.203 8.117 -15.744 1.00 68.00 215 GLY A N 1
ATOM 1632 C CA . GLY A 1 215 ? 14.388 9.288 -14.906 1.00 68.00 215 GLY A CA 1
ATOM 1633 C C . GLY A 1 215 ? 14.221 9.003 -13.423 1.00 68.00 215 GLY A C 1
ATOM 1634 O O . GLY A 1 215 ? 14.833 9.716 -12.638 1.00 68.00 215 GLY A O 1
ATOM 1635 N N . GLN A 1 216 ? 13.407 8.019 -13.031 1.00 72.69 216 GLN A N 1
ATOM 1636 C CA . GLN A 1 216 ? 13.081 7.774 -11.620 1.00 72.69 216 GLN A CA 1
ATOM 1637 C C . GLN A 1 216 ? 13.713 6.533 -11.014 1.00 72.69 216 GLN A C 1
ATOM 1639 O O . GLN A 1 216 ? 13.919 6.539 -9.810 1.00 72.69 216 GLN A O 1
ATOM 1644 N N . LEU A 1 217 ? 14.063 5.525 -11.814 1.00 70.56 217 LEU A N 1
ATOM 1645 C CA . LEU A 1 217 ? 14.694 4.313 -11.283 1.00 70.56 217 LEU A CA 1
ATOM 1646 C C . LEU A 1 217 ? 16.171 4.556 -10.920 1.00 70.56 217 LEU A C 1
ATOM 1648 O O . LEU A 1 217 ? 16.783 3.811 -10.167 1.00 70.56 217 LEU A O 1
ATOM 1652 N N . HIS A 1 218 ? 16.813 5.584 -11.493 1.00 67.44 218 HIS A N 1
ATOM 1653 C CA . HIS A 1 218 ? 18.265 5.722 -11.377 1.00 67.44 218 HIS A CA 1
ATOM 1654 C C . HIS A 1 218 ? 18.702 6.346 -10.052 1.00 67.44 218 HIS A C 1
ATOM 1656 O O . HIS A 1 218 ? 18.437 7.523 -9.798 1.00 67.44 218 HIS A O 1
ATOM 1662 N N . GLY A 1 219 ? 19.494 5.603 -9.277 1.00 64.75 219 GLY A N 1
ATOM 1663 C CA . GLY A 1 219 ? 20.271 6.143 -8.162 1.00 64.75 219 GLY A CA 1
ATOM 1664 C C . GLY A 1 219 ? 19.686 5.917 -6.767 1.00 64.75 219 GLY A C 1
ATOM 1665 O O . GLY A 1 219 ? 19.991 6.724 -5.892 1.00 64.75 219 GLY A O 1
ATOM 1666 N N . ASN A 1 220 ? 18.899 4.850 -6.546 1.00 70.06 220 ASN A N 1
ATOM 1667 C CA . ASN A 1 220 ? 18.336 4.489 -5.231 1.00 70.06 220 ASN A CA 1
ATOM 1668 C C . ASN A 1 220 ? 17.621 5.690 -4.599 1.00 70.06 220 ASN A C 1
ATOM 1670 O O . ASN A 1 220 ? 17.986 6.204 -3.531 1.00 70.06 220 ASN A O 1
ATOM 1674 N N . ARG A 1 221 ? 16.670 6.238 -5.356 1.00 68.12 221 ARG A N 1
ATOM 1675 C CA . ARG A 1 221 ? 16.055 7.513 -5.021 1.00 68.12 221 ARG A CA 1
ATOM 1676 C C . ARG A 1 221 ? 15.017 7.247 -3.957 1.00 68.12 221 ARG A C 1
ATOM 1678 O O . ARG A 1 221 ? 13.888 6.915 -4.254 1.00 68.12 221 ARG A O 1
ATOM 1685 N N . ARG A 1 222 ? 15.382 7.433 -2.692 1.00 82.19 222 ARG A N 1
ATOM 1686 C CA . ARG A 1 222 ? 14.445 7.344 -1.560 1.00 82.19 222 ARG A CA 1
ATOM 1687 C C . ARG A 1 222 ? 13.527 8.568 -1.491 1.00 82.19 222 ARG A C 1
ATOM 1689 O O . ARG A 1 222 ? 13.517 9.279 -0.485 1.00 82.19 222 ARG A O 1
ATOM 1696 N N . ILE A 1 223 ? 12.806 8.864 -2.572 1.00 86.50 223 ILE A N 1
ATOM 1697 C CA . ILE A 1 223 ? 11.862 9.980 -2.585 1.00 86.50 223 ILE A CA 1
ATOM 1698 C C . ILE A 1 223 ? 10.655 9.633 -1.722 1.00 86.50 223 ILE A C 1
ATOM 1700 O O . ILE A 1 223 ? 10.289 8.469 -1.583 1.00 86.50 223 ILE A O 1
ATOM 1704 N N . ALA A 1 224 ? 10.026 10.648 -1.133 1.00 90.62 224 ALA A N 1
ATOM 1705 C CA . ALA A 1 224 ? 8.697 10.463 -0.574 1.00 90.62 224 ALA A CA 1
ATOM 1706 C C . ALA A 1 224 ? 7.737 10.134 -1.724 1.00 90.62 224 ALA A C 1
ATOM 1708 O O . ALA A 1 224 ? 7.685 10.887 -2.694 1.00 90.62 224 ALA A O 1
ATOM 1709 N N . MET A 1 225 ? 7.028 9.011 -1.615 1.00 92.88 225 MET A N 1
ATOM 1710 C CA . MET A 1 225 ? 6.067 8.559 -2.621 1.00 92.88 225 MET A CA 1
ATOM 1711 C C . MET A 1 225 ? 4.653 8.855 -2.147 1.00 92.88 225 MET A C 1
ATOM 1713 O O . MET A 1 225 ? 3.959 9.661 -2.747 1.00 92.88 225 MET A O 1
ATOM 1717 N N . ALA A 1 226 ? 4.258 8.285 -1.012 1.00 96.56 226 ALA A N 1
ATOM 1718 C CA . ALA A 1 226 ? 2.928 8.471 -0.455 1.00 96.56 226 ALA A CA 1
ATOM 1719 C C . ALA A 1 226 ? 2.948 8.329 1.063 1.00 96.56 226 ALA A C 1
ATOM 1721 O O . ALA A 1 226 ? 3.855 7.721 1.634 1.00 96.56 226 ALA A O 1
ATOM 1722 N N . ALA A 1 227 ? 1.958 8.896 1.733 1.00 98.12 227 ALA A N 1
ATOM 1723 C CA . ALA A 1 227 ? 1.774 8.713 3.159 1.00 98.12 227 ALA A CA 1
ATOM 1724 C C . ALA A 1 227 ? 0.276 8.840 3.506 1.00 98.12 227 ALA A C 1
ATOM 1726 O O . ALA A 1 227 ? -0.431 9.638 2.893 1.00 98.12 227 ALA A O 1
ATOM 1727 N N . GLY A 1 228 ? -0.211 8.096 4.498 1.00 98.44 228 GLY A N 1
ATOM 1728 C CA . GLY A 1 228 ? -1.618 8.130 4.903 1.00 98.44 228 GLY A CA 1
ATOM 1729 C C . GLY A 1 228 ? -1.833 7.700 6.349 1.00 98.44 228 GLY A C 1
ATOM 1730 O O . GLY A 1 228 ? -1.020 6.968 6.913 1.00 98.44 228 GLY A O 1
ATOM 1731 N N . SER A 1 229 ? -2.925 8.157 6.958 1.00 98.75 229 SER A N 1
ATOM 1732 C CA . SER A 1 229 ? -3.336 7.733 8.296 1.00 98.75 229 SER A CA 1
ATOM 1733 C C . SER A 1 229 ? -4.844 7.845 8.491 1.00 98.75 229 SER A C 1
ATOM 1735 O O . SER A 1 229 ? -5.473 8.826 8.072 1.00 98.75 229 SER A O 1
ATOM 1737 N N . ALA A 1 230 ? -5.415 6.848 9.162 1.00 98.81 230 ALA A N 1
ATOM 1738 C CA . ALA A 1 230 ? -6.815 6.821 9.557 1.00 98.81 230 ALA A CA 1
ATOM 1739 C C . ALA A 1 230 ? -7.015 5.983 10.830 1.00 98.81 230 ALA A C 1
ATOM 1741 O O . ALA A 1 230 ? -6.170 5.165 11.195 1.00 98.81 230 ALA A O 1
ATOM 1742 N N . LEU A 1 231 ? -8.157 6.193 11.480 1.00 98.81 231 LEU A N 1
ATOM 1743 C CA . LEU A 1 231 ? -8.714 5.337 12.527 1.00 98.81 231 LEU A CA 1
ATOM 1744 C C . LEU A 1 231 ? -9.915 4.595 11.947 1.00 98.81 231 LEU A C 1
ATOM 1746 O O . LEU A 1 231 ? -10.809 5.226 11.388 1.00 98.81 231 LEU A O 1
ATOM 1750 N N . VAL A 1 232 ? -9.953 3.280 12.083 1.00 98.62 232 VAL A N 1
ATOM 1751 C CA . VAL A 1 232 ? -10.985 2.411 11.513 1.00 98.62 232 VAL A CA 1
ATOM 1752 C C . VAL A 1 232 ? -11.661 1.641 12.636 1.00 98.62 232 VAL A C 1
ATOM 1754 O O . VAL A 1 232 ? -11.002 1.230 13.589 1.00 98.62 232 VAL A O 1
ATOM 1757 N N . ALA A 1 233 ? -12.971 1.425 12.536 1.00 98.62 233 ALA A N 1
ATOM 1758 C CA . ALA A 1 233 ? -13.638 0.436 13.372 1.00 98.62 233 ALA A CA 1
ATOM 1759 C C . ALA A 1 233 ? -13.000 -0.941 13.141 1.00 98.62 233 ALA A C 1
ATOM 1761 O O . ALA A 1 233 ? -12.770 -1.345 12.003 1.00 98.62 233 ALA A O 1
ATOM 1762 N N . PHE A 1 234 ? -12.720 -1.658 14.219 1.00 98.25 234 PHE A N 1
ATOM 1763 C CA . PHE A 1 234 ? -12.034 -2.944 14.200 1.00 98.25 234 PHE A CA 1
ATOM 1764 C C . PHE A 1 234 ? -12.638 -3.958 15.197 1.00 98.25 234 PHE A C 1
ATOM 1766 O O . PHE A 1 234 ? -11.935 -4.477 16.070 1.00 98.25 234 PHE A O 1
ATOM 1773 N N . PRO A 1 235 ? -13.962 -4.215 15.154 1.00 97.06 235 PRO A N 1
ATOM 1774 C CA . PRO A 1 235 ? -14.601 -5.158 16.065 1.00 97.06 235 PRO A CA 1
ATOM 1775 C C . PRO A 1 235 ? -14.181 -6.599 15.765 1.00 97.06 235 PRO A C 1
ATOM 1777 O O . PRO A 1 235 ? -14.337 -7.089 14.649 1.00 97.06 235 PRO A O 1
ATOM 1780 N N . GLY A 1 236 ? -13.699 -7.306 16.792 1.00 93.81 236 GLY A N 1
ATOM 1781 C CA . GLY A 1 236 ? -13.335 -8.721 16.670 1.00 93.81 236 GLY A CA 1
ATOM 1782 C C . GLY A 1 236 ? -12.192 -8.974 15.687 1.00 93.81 236 GLY A C 1
ATOM 1783 O O . GLY A 1 236 ? -12.206 -9.987 14.998 1.00 93.81 236 GLY A O 1
ATOM 1784 N N . ASP A 1 237 ? -11.240 -8.044 15.612 1.00 94.56 237 ASP A N 1
ATOM 1785 C CA . ASP A 1 237 ? -10.077 -8.093 14.724 1.00 94.56 237 ASP A CA 1
ATOM 1786 C C . ASP A 1 237 ? -10.428 -8.142 13.221 1.00 94.56 237 ASP A C 1
ATOM 1788 O O . ASP A 1 237 ? -9.713 -8.729 12.407 1.00 94.56 237 ASP A O 1
ATOM 1792 N N . MET A 1 238 ? -11.544 -7.504 12.850 1.00 97.62 238 MET A N 1
ATOM 1793 C CA . MET A 1 238 ? -12.016 -7.340 11.471 1.00 97.62 238 MET A CA 1
ATOM 1794 C C . MET A 1 238 ? -12.372 -5.882 11.195 1.00 97.62 238 MET A C 1
ATOM 1796 O O . MET A 1 238 ? -12.867 -5.186 12.080 1.00 97.62 238 MET A O 1
ATOM 1800 N N . PHE A 1 239 ? -12.176 -5.412 9.964 1.00 98.44 239 PHE A N 1
ATOM 1801 C CA . PHE A 1 239 ? -12.499 -4.043 9.580 1.00 98.44 239 PHE A CA 1
ATOM 1802 C C . PHE A 1 239 ? -14.014 -3.804 9.564 1.00 98.44 239 PHE A C 1
ATOM 1804 O O . PHE A 1 239 ? -14.767 -4.389 8.785 1.00 98.44 239 PHE A O 1
ATOM 1811 N N . GLY A 1 240 ? -14.461 -2.892 10.425 1.00 98.19 240 GLY A N 1
ATOM 1812 C CA . GLY A 1 240 ? -15.809 -2.339 10.427 1.00 98.19 240 GLY A CA 1
ATOM 1813 C C . GLY A 1 240 ? -15.969 -1.197 9.420 1.00 98.19 240 GLY A C 1
ATOM 1814 O O . GLY A 1 240 ? -15.021 -0.761 8.773 1.00 98.19 240 GLY A O 1
ATOM 1815 N N . SER A 1 241 ? -17.192 -0.677 9.287 1.00 98.25 241 SER A N 1
ATOM 1816 C CA . SER A 1 241 ? -17.493 0.353 8.285 1.00 98.25 241 SER A CA 1
ATOM 1817 C C . SER A 1 241 ? -17.002 1.749 8.667 1.00 98.25 241 SER A C 1
ATOM 1819 O O . SER A 1 241 ? -16.596 2.498 7.784 1.00 98.25 241 SER A O 1
ATOM 1821 N N . ALA A 1 242 ? -17.072 2.127 9.947 1.00 98.62 242 ALA A N 1
ATOM 1822 C CA . ALA A 1 242 ? -16.767 3.487 10.386 1.00 98.62 242 ALA A CA 1
ATOM 1823 C C . ALA A 1 242 ? -15.269 3.798 10.268 1.00 98.62 242 ALA A C 1
ATOM 1825 O O . ALA A 1 242 ? -14.424 2.966 10.601 1.00 98.62 242 ALA A O 1
ATOM 1826 N N . LEU A 1 243 ? -14.947 5.011 9.814 1.00 98.62 243 LEU A N 1
ATOM 1827 C CA . LEU A 1 243 ? -13.574 5.462 9.626 1.00 98.62 243 LEU A CA 1
ATOM 1828 C C . LEU A 1 243 ? -13.454 6.961 9.913 1.00 98.62 243 LEU A C 1
ATOM 1830 O O . LEU A 1 243 ? -14.272 7.765 9.481 1.00 98.62 243 LEU A O 1
ATOM 1834 N N . THR A 1 244 ? -12.391 7.355 10.602 1.00 98.75 244 THR A N 1
ATOM 1835 C CA . THR A 1 244 ? -11.962 8.749 10.719 1.00 98.75 244 THR A CA 1
ATOM 1836 C C . THR A 1 244 ? -10.674 8.928 9.933 1.00 98.75 244 THR A C 1
ATOM 1838 O O . THR A 1 244 ? -9.609 8.479 10.352 1.00 98.75 244 THR A O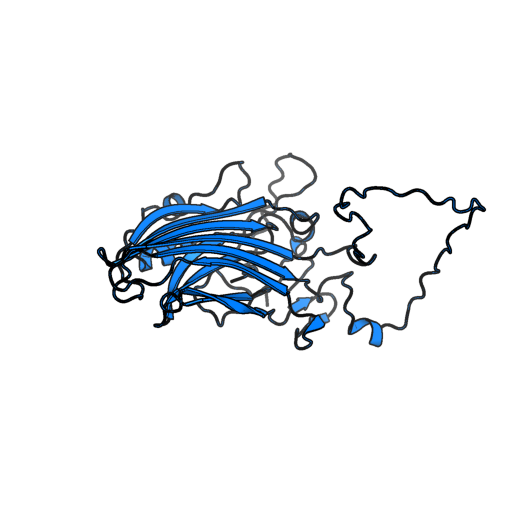 1
ATOM 1841 N N . ALA A 1 245 ? -10.765 9.596 8.784 1.00 98.56 245 ALA A N 1
ATOM 1842 C CA . ALA A 1 245 ? -9.593 9.961 8.002 1.00 98.56 245 ALA A CA 1
ATOM 1843 C C . ALA A 1 245 ? -8.770 11.012 8.764 1.00 98.56 245 ALA A C 1
ATOM 1845 O O . ALA A 1 245 ? -9.329 11.989 9.269 1.00 98.56 245 ALA A O 1
ATOM 1846 N N . TYR A 1 246 ? -7.449 10.868 8.830 1.00 98.44 246 TYR A N 1
ATOM 1847 C CA . TYR A 1 246 ? -6.584 11.938 9.332 1.00 98.44 246 TYR A CA 1
ATOM 1848 C C . TYR A 1 246 ? -5.968 12.710 8.174 1.00 98.44 246 TYR A C 1
ATOM 1850 O O . TYR A 1 246 ? -6.140 13.926 8.104 1.00 98.44 246 TYR A O 1
ATOM 1858 N N . TRP A 1 247 ? -5.306 12.010 7.254 1.00 98.00 247 TRP A N 1
ATOM 1859 C CA . TRP A 1 247 ? -4.670 12.590 6.070 1.00 98.00 247 TRP A CA 1
ATOM 1860 C C . TRP A 1 247 ? -4.318 11.486 5.060 1.00 98.00 247 TRP A C 1
ATOM 1862 O O . TRP A 1 247 ? -4.065 10.347 5.452 1.00 98.00 247 TRP A O 1
ATOM 1872 N N . ALA A 1 248 ? -4.287 11.821 3.769 1.00 98.06 248 ALA A N 1
ATOM 1873 C CA . ALA A 1 248 ? -3.860 10.932 2.687 1.00 98.06 248 ALA A CA 1
ATOM 1874 C C . ALA A 1 248 ? -3.139 11.759 1.620 1.00 98.06 248 ALA A C 1
ATOM 1876 O O . ALA A 1 248 ? -3.713 12.691 1.064 1.00 98.06 248 ALA A O 1
ATOM 1877 N N . ARG A 1 249 ? -1.862 11.468 1.376 1.00 96.69 249 ARG A N 1
ATOM 1878 C CA . ARG A 1 249 ? -0.986 12.290 0.541 1.00 96.69 249 ARG A CA 1
ATOM 1879 C C . ARG A 1 249 ? -0.231 11.449 -0.465 1.00 96.69 249 ARG A C 1
ATOM 1881 O O . ARG A 1 249 ? 0.457 10.506 -0.080 1.00 96.69 249 ARG A O 1
ATOM 1888 N N . ASP A 1 250 ? -0.271 11.876 -1.717 1.00 94.31 250 ASP A N 1
ATOM 1889 C CA . ASP A 1 250 ? 0.646 11.429 -2.758 1.00 94.31 250 ASP A CA 1
ATOM 1890 C C . ASP A 1 250 ? 1.627 12.562 -3.082 1.00 94.31 250 ASP A C 1
ATOM 1892 O O . ASP A 1 250 ? 1.247 13.688 -3.395 1.00 94.31 250 ASP A O 1
ATOM 1896 N N . TYR A 1 251 ? 2.921 12.285 -3.000 1.00 90.19 251 TYR A N 1
ATOM 1897 C CA 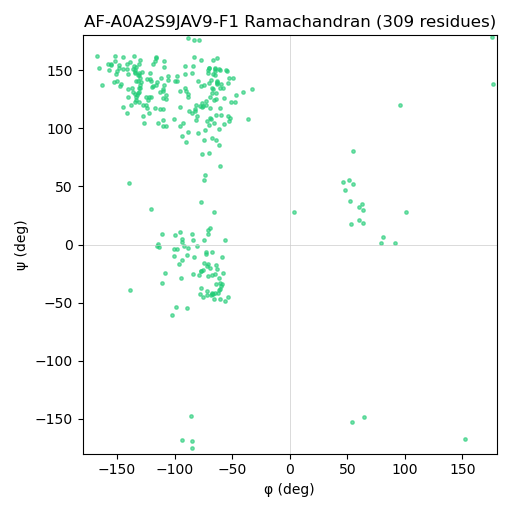. TYR A 1 251 ? 3.982 13.253 -3.274 1.00 90.19 251 TYR A CA 1
ATOM 1898 C C . TYR A 1 251 ? 4.324 13.347 -4.768 1.00 90.19 251 TYR A C 1
ATOM 1900 O O . TYR A 1 251 ? 5.284 14.021 -5.150 1.00 90.19 251 TYR A O 1
ATOM 1908 N N . ALA A 1 252 ? 3.531 12.712 -5.630 1.00 81.31 252 ALA A N 1
ATOM 1909 C CA . ALA A 1 252 ? 3.703 12.681 -7.072 1.00 81.31 252 ALA A CA 1
ATOM 1910 C C . ALA A 1 252 ? 3.344 13.990 -7.802 1.00 81.31 252 ALA A C 1
ATOM 1912 O O . ALA A 1 252 ? 2.464 14.027 -8.676 1.00 81.31 252 ALA A O 1
ATOM 1913 N N . THR A 1 253 ? 4.013 15.093 -7.468 1.00 66.50 253 THR A N 1
ATOM 1914 C CA . THR A 1 253 ? 3.624 16.427 -7.952 1.00 66.50 253 THR A CA 1
ATOM 1915 C C . THR A 1 253 ? 4.691 17.107 -8.796 1.00 66.50 253 THR A C 1
ATOM 1917 O O . THR A 1 253 ? 5.883 16.810 -8.718 1.00 66.50 253 THR A O 1
ATOM 1920 N N . HIS A 1 254 ? 4.231 18.021 -9.653 1.00 56.31 254 HIS A N 1
ATOM 1921 C CA . HIS A 1 254 ? 5.081 18.856 -10.504 1.00 56.31 254 HIS A CA 1
ATOM 1922 C C . HIS A 1 254 ? 5.356 20.240 -9.888 1.00 56.31 254 HIS A C 1
ATOM 1924 O O . HIS A 1 254 ? 6.265 20.929 -10.336 1.00 56.31 254 HIS A O 1
ATOM 1930 N N . SER A 1 255 ? 4.562 20.656 -8.894 1.00 51.47 255 SER A N 1
ATOM 1931 C CA . SER A 1 255 ? 4.490 22.027 -8.364 1.00 51.47 255 SER A CA 1
ATOM 1932 C C . SER A 1 255 ? 5.047 22.187 -6.942 1.00 51.47 255 SER A C 1
ATOM 1934 O O . SER A 1 255 ? 4.914 23.253 -6.350 1.00 51.47 255 SER A O 1
ATOM 1936 N N . GLY A 1 256 ? 5.700 21.157 -6.392 1.00 52.81 256 GLY A N 1
ATOM 1937 C CA . GLY A 1 256 ? 6.515 21.282 -5.176 1.00 52.81 256 GLY A CA 1
ATOM 1938 C C . GLY A 1 256 ? 5.812 21.014 -3.838 1.00 52.81 256 GLY A C 1
ATOM 1939 O O . GLY A 1 256 ? 6.474 21.078 -2.806 1.00 52.81 256 GLY A O 1
ATOM 1940 N N . GLY A 1 257 ? 4.522 20.661 -3.822 1.00 72.12 257 GLY A N 1
ATOM 1941 C CA . GLY A 1 257 ? 3.801 20.203 -2.618 1.00 72.12 257 GLY A CA 1
ATOM 1942 C C . GLY A 1 257 ? 3.039 18.900 -2.874 1.00 72.12 257 GLY A C 1
ATOM 1943 O O . GLY A 1 257 ? 2.811 18.613 -4.037 1.00 72.12 257 GLY A O 1
ATOM 1944 N N . PRO A 1 258 ? 2.678 18.094 -1.860 1.00 88.31 258 PRO A N 1
ATOM 1945 C CA . PRO A 1 258 ? 1.922 16.847 -2.046 1.00 88.31 258 PRO A CA 1
ATOM 1946 C C . PRO A 1 258 ? 0.503 17.089 -2.588 1.00 88.31 258 PRO A C 1
ATOM 1948 O O . PRO A 1 258 ? -0.093 18.125 -2.307 1.00 88.31 258 PRO A O 1
ATOM 1951 N N . ILE A 1 259 ? -0.049 16.118 -3.318 1.00 90.94 259 ILE A N 1
ATOM 1952 C CA . ILE A 1 259 ? -1.487 16.012 -3.596 1.00 90.94 259 ILE A CA 1
ATOM 1953 C C . ILE A 1 259 ? -2.149 15.486 -2.330 1.00 90.94 259 ILE A C 1
ATOM 1955 O O . ILE A 1 259 ? -1.795 14.406 -1.853 1.00 90.94 259 ILE A O 1
ATOM 1959 N N . ASP A 1 260 ? -3.092 16.246 -1.786 1.00 94.69 260 ASP A N 1
ATOM 1960 C CA . ASP A 1 260 ? -3.975 15.761 -0.732 1.00 94.69 260 ASP A CA 1
ATOM 1961 C C . ASP A 1 260 ? -5.161 15.035 -1.376 1.00 94.69 260 ASP A C 1
ATOM 1963 O O . ASP A 1 260 ? -5.968 15.638 -2.086 1.00 94.69 260 ASP A O 1
ATOM 1967 N N . LEU A 1 261 ? -5.241 13.721 -1.166 1.00 95.81 261 LEU A N 1
ATOM 1968 C CA . LEU A 1 261 ? -6.277 12.881 -1.768 1.00 95.81 261 LEU A CA 1
ATOM 1969 C C . LEU A 1 261 ? -7.663 13.208 -1.202 1.00 95.81 261 LEU A C 1
ATOM 1971 O O . LEU A 1 261 ? -8.658 13.001 -1.893 1.00 95.81 261 LEU A O 1
ATOM 1975 N N . ILE A 1 262 ? -7.745 13.727 0.028 1.00 97.19 262 ILE A N 1
ATOM 1976 C CA . ILE A 1 262 ? -9.020 14.137 0.626 1.00 97.19 262 ILE A CA 1
ATOM 1977 C C . ILE A 1 262 ? -9.563 15.367 -0.106 1.00 97.19 262 ILE A C 1
ATOM 1979 O O . ILE A 1 262 ? -10.750 15.409 -0.440 1.00 97.19 262 ILE A O 1
ATOM 1983 N N . ASP A 1 263 ? -8.690 16.332 -0.401 1.00 95.25 263 ASP A N 1
ATOM 1984 C CA . ASP A 1 263 ? -9.052 17.523 -1.172 1.00 95.25 263 ASP A CA 1
ATOM 1985 C C . ASP A 1 263 ? -9.403 17.156 -2.622 1.00 95.25 263 ASP A C 1
ATOM 1987 O O . ASP A 1 263 ? -10.406 17.638 -3.149 1.00 95.25 263 ASP A O 1
ATOM 1991 N N . GLU A 1 264 ? -8.636 16.257 -3.255 1.00 92.75 264 GLU A N 1
ATOM 1992 C CA . GLU A 1 264 ? -8.918 15.757 -4.611 1.00 92.75 264 GLU A CA 1
ATOM 1993 C C . GLU A 1 264 ? -10.266 15.023 -4.688 1.00 92.75 264 GLU A C 1
ATOM 1995 O O . GLU A 1 264 ? -11.021 15.193 -5.646 1.00 92.75 264 GLU A O 1
ATOM 2000 N N . TYR A 1 265 ? -10.605 14.243 -3.659 1.00 95.62 265 TYR A N 1
ATOM 2001 C CA . TYR A 1 265 ? -11.897 13.564 -3.554 1.00 95.62 265 TYR A CA 1
ATOM 2002 C C . TYR A 1 265 ? -13.061 14.526 -3.265 1.00 95.62 265 TYR A C 1
ATOM 2004 O O . TYR A 1 265 ? -14.224 14.180 -3.484 1.00 95.62 265 TYR A O 1
ATOM 2012 N N . GLY A 1 266 ? -12.766 15.738 -2.783 1.00 97.25 266 GLY A N 1
ATOM 2013 C CA . GLY A 1 266 ? -13.731 16.811 -2.540 1.00 97.25 266 GLY A CA 1
ATOM 2014 C C . GLY A 1 266 ? -14.541 16.671 -1.249 1.00 97.25 266 GLY A C 1
ATOM 2015 O O . GLY A 1 266 ? -15.401 17.504 -0.967 1.00 97.25 266 GLY A O 1
ATOM 2016 N N . SER A 1 267 ? -14.298 15.630 -0.451 1.00 96.75 267 SER A N 1
ATOM 2017 C CA . SER A 1 267 ? -14.928 15.450 0.858 1.00 96.75 267 SER A CA 1
ATOM 2018 C C . SER A 1 267 ? -14.084 14.548 1.749 1.00 96.75 267 SER A C 1
ATOM 2020 O O . SER A 1 267 ? -13.395 13.654 1.272 1.00 96.75 267 SER A O 1
ATOM 2022 N N . LYS A 1 268 ? -14.146 14.755 3.064 1.00 98.19 268 LYS A N 1
ATOM 2023 C CA . LYS A 1 268 ? -13.432 13.906 4.018 1.00 98.19 268 LYS A CA 1
ATOM 2024 C C . LYS A 1 268 ? -14.177 12.579 4.214 1.00 98.19 268 LYS A C 1
ATOM 2026 O O . LYS A 1 268 ? -15.314 12.623 4.685 1.00 98.19 268 LYS A O 1
ATOM 2031 N N . PRO A 1 269 ? -13.576 11.412 3.903 1.00 98.25 269 PRO A N 1
ATOM 2032 C CA . PRO A 1 269 ? -14.245 10.132 4.103 1.00 98.25 269 PRO A CA 1
ATOM 2033 C C . PRO A 1 269 ? -14.559 9.863 5.580 1.00 98.25 269 PRO A C 1
ATOM 2035 O O . PRO A 1 269 ? -13.731 10.128 6.455 1.00 98.25 269 PRO A O 1
ATOM 2038 N N . THR A 1 270 ? -15.741 9.302 5.834 1.00 98.44 270 THR A N 1
ATOM 2039 C CA . THR A 1 270 ? -16.231 8.914 7.173 1.00 98.44 270 THR A CA 1
ATOM 2040 C C . THR A 1 270 ? -16.433 7.403 7.327 1.00 98.44 270 THR A C 1
ATOM 2042 O O . THR A 1 270 ? -16.854 6.923 8.380 1.00 98.44 270 THR A O 1
ATOM 2045 N N . ASP A 1 271 ? -16.177 6.642 6.265 1.00 98.75 271 ASP A N 1
ATOM 2046 C CA . ASP A 1 271 ? -16.290 5.190 6.239 1.00 98.75 271 ASP A CA 1
ATOM 2047 C C . ASP A 1 271 ? -15.212 4.564 5.336 1.00 98.75 271 ASP A C 1
ATOM 2049 O O . ASP A 1 271 ? -14.591 5.235 4.502 1.00 98.75 271 ASP A O 1
ATOM 2053 N N . VAL A 1 272 ? -14.969 3.265 5.531 1.00 98.62 272 VAL A N 1
ATOM 2054 C CA . VAL A 1 272 ? -13.975 2.481 4.779 1.00 98.62 272 VAL A CA 1
ATOM 2055 C C . VAL A 1 272 ? -14.267 2.486 3.280 1.00 98.62 272 VAL A C 1
ATOM 2057 O O . VAL A 1 272 ? -13.343 2.548 2.472 1.00 98.62 272 VAL A O 1
ATOM 2060 N N . SER A 1 273 ? -15.540 2.469 2.881 1.00 98.56 273 SER A N 1
ATOM 2061 C CA . SER A 1 273 ? -15.928 2.466 1.468 1.00 98.56 273 SER A CA 1
ATOM 2062 C C . SER A 1 273 ? -15.527 3.770 0.773 1.00 98.56 273 SER A C 1
ATOM 2064 O O . SER A 1 273 ? -14.936 3.740 -0.304 1.00 98.56 273 SER A O 1
ATOM 2066 N N . GLY A 1 274 ? -15.806 4.917 1.388 1.00 98.50 274 GLY A N 1
ATOM 2067 C CA . GLY A 1 274 ? -15.419 6.239 0.911 1.00 98.50 274 GLY A CA 1
ATOM 2068 C C . GLY A 1 274 ? -13.906 6.420 0.898 1.00 98.50 274 GLY A C 1
ATOM 2069 O O . GLY A 1 274 ? -13.365 6.916 -0.088 1.00 98.50 274 GLY A O 1
ATOM 2070 N N . TRP A 1 275 ? -13.213 5.954 1.941 1.00 98.62 275 TRP A N 1
ATOM 2071 C CA . TRP A 1 275 ? -11.749 5.967 2.002 1.00 98.62 275 TRP A CA 1
ATOM 2072 C C . TRP A 1 275 ? -11.127 5.148 0.873 1.00 98.62 275 TRP A C 1
ATOM 2074 O O . TRP A 1 275 ? -10.234 5.618 0.167 1.00 98.62 275 TRP A O 1
ATOM 2084 N N . ASN A 1 276 ? -11.642 3.942 0.649 1.00 98.62 276 ASN A N 1
ATOM 2085 C CA . ASN A 1 276 ? -11.164 3.080 -0.416 1.00 98.62 276 ASN A CA 1
ATOM 2086 C C . ASN A 1 276 ? -11.490 3.655 -1.797 1.00 98.62 276 ASN A C 1
ATOM 2088 O O . ASN A 1 276 ? -10.629 3.674 -2.670 1.00 98.62 276 ASN A O 1
ATOM 2092 N N . LYS A 1 277 ? -12.702 4.184 -1.993 1.00 98.25 277 LYS A N 1
ATOM 2093 C CA . LYS A 1 277 ? -13.113 4.825 -3.247 1.00 98.25 277 LYS A CA 1
ATOM 2094 C C . LYS A 1 277 ? -12.249 6.038 -3.591 1.00 98.25 277 LYS A C 1
ATOM 2096 O O . LYS A 1 277 ? -11.924 6.213 -4.759 1.00 98.25 277 LYS A O 1
ATOM 2101 N N . MET A 1 278 ? -11.854 6.837 -2.600 1.00 97.88 278 MET A N 1
ATOM 2102 C CA . MET A 1 278 ? -10.909 7.941 -2.783 1.00 97.88 278 MET A CA 1
ATOM 2103 C C . MET A 1 278 ? -9.583 7.455 -3.387 1.00 97.88 278 MET A C 1
ATOM 2105 O O . MET A 1 278 ? -9.138 8.007 -4.386 1.00 97.88 278 MET A O 1
ATOM 2109 N N . HIS A 1 279 ? -8.992 6.388 -2.840 1.00 97.56 279 HIS A N 1
ATOM 2110 C CA . HIS A 1 279 ? -7.743 5.816 -3.358 1.00 97.56 279 HIS A CA 1
ATOM 2111 C C . HIS A 1 279 ? -7.920 5.169 -4.740 1.00 97.56 279 HIS A C 1
ATOM 2113 O O . HIS A 1 279 ? -7.087 5.368 -5.618 1.00 97.56 279 HIS A O 1
ATOM 2119 N N . LEU A 1 280 ? -9.019 4.438 -4.965 1.00 96.25 280 LEU A N 1
ATOM 2120 C CA . LEU A 1 280 ? -9.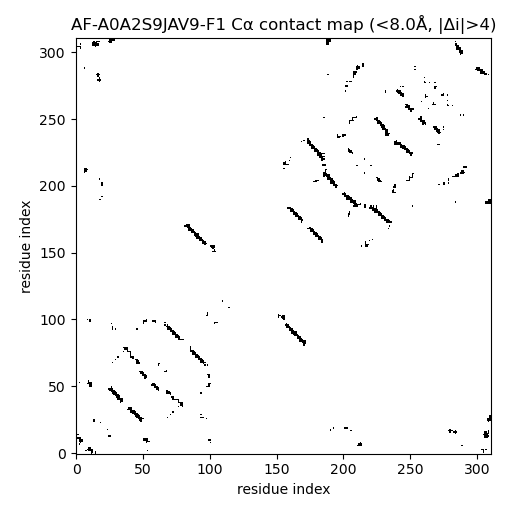323 3.810 -6.261 1.00 96.25 280 LEU A CA 1
ATOM 2121 C C . LEU A 1 280 ? -9.541 4.833 -7.380 1.00 96.25 280 LEU A C 1
ATOM 2123 O O . LEU A 1 280 ? -9.214 4.559 -8.531 1.00 96.25 280 LEU A O 1
ATOM 2127 N N . ASN A 1 281 ? -10.116 5.990 -7.049 1.00 94.31 281 ASN A N 1
ATOM 2128 C CA . ASN A 1 281 ? -10.377 7.063 -8.003 1.00 94.31 281 ASN A CA 1
ATOM 2129 C C . ASN A 1 281 ? -9.156 7.957 -8.252 1.00 94.31 281 ASN A C 1
ATOM 2131 O O . ASN A 1 281 ? -9.206 8.781 -9.166 1.00 94.31 281 ASN A O 1
ATOM 2135 N N . HIS A 1 282 ? -8.091 7.822 -7.456 1.00 91.62 282 HIS A N 1
ATOM 2136 C CA . HIS A 1 282 ? -6.856 8.553 -7.690 1.00 91.62 282 HIS A CA 1
ATOM 2137 C C . HIS A 1 282 ? -6.238 8.108 -9.023 1.00 91.62 282 HIS A C 1
ATOM 2139 O O . HIS A 1 282 ? -6.117 6.916 -9.311 1.00 91.62 282 HIS A O 1
ATOM 2145 N N . ASP A 1 283 ? -5.872 9.067 -9.871 1.00 86.38 283 ASP A N 1
ATOM 2146 C CA . ASP A 1 283 ? -5.506 8.781 -11.257 1.00 86.38 283 ASP A CA 1
ATOM 2147 C C . ASP A 1 283 ? -4.146 8.066 -11.382 1.00 86.38 283 ASP A C 1
ATOM 2149 O O . ASP A 1 283 ? -3.073 8.672 -11.296 1.00 86.38 283 ASP A O 1
ATOM 2153 N N . ALA A 1 284 ? -4.194 6.767 -11.689 1.00 83.38 284 ALA A N 1
ATOM 2154 C CA . ALA A 1 284 ? -3.029 5.915 -11.921 1.00 83.38 284 ALA A CA 1
ATOM 2155 C C . ALA A 1 284 ? -2.316 6.183 -13.268 1.00 83.38 284 ALA A C 1
ATOM 2157 O O . ALA A 1 284 ? -1.261 5.602 -13.560 1.00 83.38 284 ALA A O 1
ATOM 2158 N N . LYS A 1 285 ? -2.865 7.033 -14.143 1.00 73.50 285 LYS A N 1
ATOM 2159 C CA . LYS A 1 285 ? -2.308 7.276 -15.483 1.00 73.50 285 LYS A CA 1
ATOM 2160 C C . LYS A 1 285 ? -1.087 8.179 -15.472 1.00 73.50 285 LYS A C 1
ATOM 2162 O O . LYS A 1 285 ? -0.277 8.076 -16.392 1.00 73.50 285 LYS A O 1
ATOM 2167 N N . GLY A 1 286 ? -0.911 9.005 -14.439 1.00 63.41 286 GLY A N 1
ATOM 2168 C CA . GLY A 1 286 ? 0.239 9.900 -14.313 1.00 63.41 286 GLY A CA 1
ATOM 2169 C C . GLY A 1 286 ? 0.386 10.791 -15.550 1.00 63.41 286 GLY A C 1
ATOM 2170 O O . GLY A 1 286 ? 1.186 10.518 -16.442 1.00 63.41 286 GLY A O 1
ATOM 2171 N N . ASN A 1 287 ? -0.398 11.864 -15.622 1.00 53.16 287 ASN A N 1
ATOM 2172 C CA . ASN A 1 287 ? -0.572 12.658 -16.849 1.00 53.16 287 ASN A CA 1
ATOM 2173 C C . ASN A 1 287 ? 0.628 13.561 -17.210 1.00 53.16 287 ASN A C 1
ATOM 2175 O O . ASN A 1 287 ? 0.544 14.349 -18.152 1.00 53.16 287 ASN A O 1
ATOM 2179 N N . LEU A 1 288 ? 1.732 13.503 -16.453 1.00 52.41 288 LEU A N 1
ATOM 2180 C CA . LEU A 1 288 ? 2.844 14.451 -16.555 1.00 52.41 288 LEU A CA 1
ATOM 2181 C C . LEU A 1 288 ? 4.207 13.758 -16.386 1.00 52.41 288 LEU A C 1
ATOM 2183 O O . LEU A 1 288 ? 4.574 13.292 -15.306 1.00 52.41 288 LEU A O 1
ATOM 2187 N N . ILE A 1 289 ? 4.997 13.733 -17.466 1.00 49.06 289 ILE A N 1
ATOM 2188 C CA . ILE A 1 289 ? 6.394 13.284 -17.440 1.00 49.06 289 ILE A CA 1
ATOM 2189 C C . ILE A 1 289 ? 7.276 14.441 -16.951 1.00 49.06 289 ILE A C 1
ATOM 2191 O O . ILE A 1 289 ? 7.453 15.434 -17.651 1.00 49.06 289 ILE A O 1
ATOM 2195 N N . ARG A 1 290 ? 7.907 14.291 -15.781 1.00 46.72 290 ARG A N 1
ATOM 2196 C CA . ARG A 1 290 ? 9.028 15.140 -15.351 1.00 46.72 290 ARG A CA 1
ATOM 2197 C C . ARG A 1 290 ? 10.248 14.859 -16.243 1.00 46.72 290 ARG A C 1
ATOM 2199 O O . ARG A 1 290 ? 10.849 13.790 -16.131 1.00 46.72 290 ARG A O 1
ATOM 2206 N N . ARG A 1 291 ? 10.622 15.787 -17.136 1.00 42.94 291 ARG A N 1
ATOM 2207 C CA . ARG A 1 291 ? 11.944 15.764 -17.798 1.00 42.94 291 ARG A CA 1
ATOM 2208 C C . ARG A 1 291 ? 13.011 16.203 -16.795 1.00 42.94 291 ARG A C 1
ATOM 2210 O O . ARG A 1 291 ? 12.804 17.136 -16.034 1.00 42.94 291 ARG A O 1
ATOM 2217 N N . TRP A 1 292 ? 14.144 15.506 -16.798 1.00 40.50 292 TRP A N 1
ATOM 2218 C CA . TRP A 1 292 ? 15.173 15.595 -15.755 1.00 40.50 292 TRP A CA 1
ATOM 2219 C C . TRP A 1 292 ? 16.278 16.637 -16.022 1.00 40.50 292 TRP A C 1
ATOM 2221 O O . TRP A 1 292 ? 17.167 16.781 -15.198 1.00 40.50 292 TRP A O 1
ATOM 2231 N N . TYR A 1 293 ? 16.255 17.360 -17.150 1.00 38.12 293 TYR A N 1
ATOM 2232 C CA . TYR A 1 293 ? 17.420 18.156 -17.582 1.00 38.12 293 TYR A CA 1
ATOM 2233 C C . TYR A 1 293 ? 17.259 19.678 -17.585 1.00 38.12 293 TYR A C 1
ATOM 2235 O O . TYR A 1 293 ? 18.231 20.375 -17.861 1.00 38.12 293 TYR A O 1
ATOM 2243 N N . SER A 1 294 ? 16.095 20.219 -17.241 1.00 34.88 294 SER A N 1
ATOM 2244 C CA . SER A 1 294 ? 15.964 21.657 -17.007 1.00 34.88 294 SER A CA 1
ATOM 2245 C C . SER A 1 294 ? 14.687 21.950 -16.239 1.00 34.88 294 SER A C 1
ATOM 2247 O O . SER A 1 294 ? 13.624 21.438 -16.588 1.00 34.88 294 SER A O 1
ATOM 2249 N N . ASP A 1 295 ? 14.772 22.839 -15.255 1.00 36.06 295 ASP A N 1
ATOM 2250 C CA . ASP A 1 295 ? 13.632 23.474 -14.582 1.00 36.06 295 ASP A CA 1
ATOM 2251 C C . ASP A 1 295 ? 12.825 24.401 -15.527 1.00 36.06 295 ASP A C 1
ATOM 2253 O O . ASP A 1 295 ? 12.199 25.362 -15.095 1.00 36.06 295 ASP A O 1
ATOM 2257 N N . ASN A 1 296 ? 12.822 24.126 -16.838 1.00 33.50 296 ASN A N 1
ATOM 2258 C CA . ASN A 1 296 ? 12.150 24.931 -17.850 1.00 33.50 296 ASN A CA 1
ATOM 2259 C C . ASN A 1 296 ? 10.898 24.205 -18.358 1.00 33.50 296 ASN A C 1
ATOM 2261 O O . ASN A 1 296 ? 10.995 23.279 -19.162 1.00 33.50 296 ASN A O 1
ATOM 2265 N N . GLU A 1 297 ? 9.755 24.663 -17.842 1.00 36.97 297 GLU A N 1
ATOM 2266 C CA . GLU A 1 297 ? 8.351 24.747 -18.310 1.00 36.97 297 GLU A CA 1
ATOM 2267 C C . GLU A 1 297 ? 7.893 24.150 -19.669 1.00 36.97 297 GLU A C 1
ATOM 2269 O O . GLU A 1 297 ? 6.894 24.592 -20.240 1.00 36.97 297 GLU A O 1
ATOM 2274 N N . LEU A 1 298 ? 8.523 23.110 -20.213 1.00 37.75 298 LEU A N 1
ATOM 2275 C CA . LEU A 1 298 ? 8.028 22.411 -21.403 1.00 37.75 298 LEU A CA 1
ATOM 2276 C C . LEU A 1 298 ? 7.096 21.265 -20.994 1.00 37.75 298 LEU A C 1
ATOM 2278 O O . LEU A 1 298 ? 7.501 20.114 -20.821 1.00 37.75 298 LEU A O 1
ATOM 2282 N N . HIS A 1 299 ? 5.816 21.611 -20.856 1.00 42.91 299 HIS A N 1
ATOM 2283 C CA . HIS A 1 299 ? 4.708 20.686 -20.631 1.00 42.91 299 HIS A CA 1
ATOM 2284 C C . HIS A 1 299 ? 4.434 19.853 -21.893 1.00 42.91 299 HIS A C 1
ATOM 2286 O O . HIS A 1 299 ? 3.494 20.111 -22.642 1.00 42.91 299 HIS A O 1
ATOM 2292 N N . LEU A 1 300 ? 5.241 18.821 -22.149 1.00 42.53 300 LEU A N 1
ATOM 2293 C CA . LEU A 1 300 ? 4.819 17.753 -23.055 1.00 42.53 300 LEU A CA 1
ATOM 2294 C C . LEU A 1 300 ? 3.795 16.892 -22.314 1.00 42.53 300 LEU A C 1
ATOM 2296 O O . LEU A 1 300 ? 4.146 15.931 -21.628 1.00 42.53 300 LEU A O 1
ATOM 2300 N N . ARG A 1 301 ? 2.518 17.263 -22.444 1.00 44.03 301 ARG A N 1
ATOM 2301 C CA . ARG A 1 301 ? 1.394 16.414 -22.052 1.00 44.03 301 ARG A CA 1
ATOM 2302 C C . ARG A 1 301 ? 1.360 15.219 -22.998 1.00 44.03 301 ARG A C 1
ATOM 2304 O O . ARG A 1 301 ? 0.787 15.273 -24.080 1.00 44.03 301 ARG A O 1
ATOM 2311 N N . ILE A 1 302 ? 2.040 14.154 -22.605 1.00 48.94 302 ILE A N 1
ATOM 2312 C CA . ILE A 1 302 ? 1.796 12.834 -23.166 1.00 48.94 302 ILE A CA 1
ATOM 2313 C C . ILE A 1 302 ? 0.773 12.229 -22.222 1.00 48.94 302 ILE A C 1
ATOM 2315 O O . ILE A 1 302 ? 1.132 11.885 -21.098 1.00 48.94 302 ILE A O 1
ATOM 2319 N N . ASP A 1 303 ? -0.490 12.164 -22.647 1.00 45.03 303 ASP A N 1
ATOM 2320 C CA . ASP A 1 303 ? -1.515 11.456 -21.885 1.00 45.03 303 ASP A CA 1
ATOM 2321 C C . ASP A 1 303 ? -1.032 10.009 -21.705 1.00 45.03 303 ASP A C 1
ATOM 2323 O O . ASP A 1 303 ? -0.989 9.205 -22.643 1.00 45.03 303 ASP A O 1
ATOM 2327 N N . GLY A 1 304 ? -0.559 9.714 -20.495 1.00 45.38 304 GLY A N 1
ATOM 2328 C CA . GLY A 1 304 ? -0.152 8.380 -20.104 1.00 45.38 304 GLY A CA 1
ATOM 2329 C C . GLY A 1 304 ? -1.372 7.468 -20.104 1.00 45.38 304 GLY A C 1
ATOM 2330 O O . GLY A 1 304 ? -2.488 7.881 -19.797 1.00 45.38 304 GLY A O 1
ATOM 2331 N N . LYS A 1 305 ? -1.179 6.202 -20.457 1.00 53.09 305 LYS A N 1
ATOM 2332 C CA . LYS A 1 305 ? -2.186 5.166 -20.193 1.00 53.09 305 LYS A CA 1
ATOM 2333 C C . LYS A 1 305 ? -2.033 4.670 -18.747 1.00 53.09 305 LYS A C 1
ATOM 2335 O O . LYS A 1 305 ? -0.963 4.902 -18.164 1.00 53.09 305 LYS A O 1
ATOM 2340 N N . PRO A 1 306 ? -3.047 4.009 -18.153 1.00 50.59 306 PRO A N 1
ATOM 2341 C CA . PRO A 1 306 ? -2.893 3.365 -16.852 1.00 50.59 306 PRO A CA 1
ATOM 2342 C C . PRO A 1 306 ? -1.648 2.490 -16.905 1.00 50.59 306 PRO A C 1
ATOM 2344 O O . PRO A 1 306 ? -1.461 1.703 -17.834 1.00 50.59 306 PRO A O 1
ATOM 2347 N N . GLY A 1 307 ? -0.715 2.745 -15.998 1.00 46.66 307 GLY A N 1
ATOM 2348 C CA . GLY A 1 307 ? 0.550 2.022 -15.973 1.00 46.66 307 GLY A CA 1
ATOM 2349 C C . GLY A 1 307 ? 0.576 1.099 -14.780 1.00 46.66 307 GLY A C 1
ATOM 2350 O O . GLY A 1 307 ? -0.156 1.310 -13.821 1.00 46.66 307 GLY A O 1
ATOM 2351 N N . SER A 1 308 ? 1.418 0.077 -14.875 1.00 47.75 308 SER A N 1
ATOM 2352 C CA . SER A 1 308 ? 1.582 -0.950 -13.853 1.00 47.75 308 SER A CA 1
ATOM 2353 C C . SER A 1 308 ? 1.564 -0.409 -12.429 1.00 47.75 308 SER A C 1
ATOM 2355 O O . SER A 1 308 ? 2.308 0.523 -12.116 1.00 47.75 308 SER A O 1
ATOM 2357 N N . SER A 1 309 ? 0.771 -1.044 -11.580 1.00 38.38 309 SER A N 1
ATOM 2358 C CA . SER A 1 309 ? 0.734 -0.820 -10.138 1.00 38.38 309 SER A CA 1
ATOM 2359 C C . SER A 1 309 ? 1.411 -1.969 -9.401 1.00 38.38 309 SER A C 1
ATOM 2361 O O . SER A 1 309 ? 1.379 -3.124 -9.836 1.00 38.38 309 SER A O 1
ATOM 2363 N N . MET A 1 310 ? 2.070 -1.617 -8.302 1.00 41.91 310 MET A N 1
ATOM 2364 C CA . MET A 1 310 ? 2.755 -2.529 -7.389 1.00 41.91 310 MET A CA 1
ATOM 2365 C C . MET A 1 310 ? 1.980 -2.576 -6.070 1.00 41.91 310 MET A C 1
ATOM 2367 O O . MET A 1 310 ? 2.067 -1.598 -5.328 1.00 41.91 310 MET A O 1
ATOM 2371 N N . PRO A 1 311 ? 1.185 -3.625 -5.821 1.00 32.00 311 PRO A N 1
ATOM 2372 C CA . PRO A 1 311 ? 0.505 -3.853 -4.556 1.00 32.00 311 PRO A CA 1
ATOM 2373 C C . PRO A 1 311 ? 1.409 -4.462 -3.478 1.00 32.00 311 PRO A C 1
ATOM 2375 O O . PRO A 1 311 ? 2.381 -5.184 -3.812 1.00 32.00 311 PRO A O 1
#

Organism: NCBI:txid28101

Mean predicted aligned error: 11.24 Å

pLDDT: mean 77.54, std 22.89, range [28.59, 98.81]

Foldseek 3Di:
DDAQPVQAQQKDFQLDFDDLDPPGAFQWEWDWDQDQQAQDIGGDDIAHAKIAHPVVGDIDHRPDVVQGKDKDKDWGKDHHDLQDKIKIKMKIKIKHDDCNDPLAPDVVCCVPDPDPPPDPPDDDDDDDDDDDDDDDDDPPPPPPPPPCPPPSCPQAHMWMKMKIKIWMQRNNQQKIKMKMWMWTFLDDKEWDWDQFPVRDIATQAIFAHEAGSRQGRPDGGRDGAWIFIKMFRHHPNHTDWFIFGDWTWGQRDDPRDTDTLCVVLVHGDGTRVSNVVSSRPPDNQHQFHDDDDDPDDPTPRPRGRRGGYYD

Solvent-accessible surface area (backbone atoms only — not comparable to full-atom values): 17508 Å² total; per-residue (Å²): 134,66,50,50,45,80,49,39,73,33,27,48,42,60,67,36,65,58,75,92,59,90,86,60,71,28,67,43,35,67,45,66,46,77,40,61,78,76,34,41,79,44,79,49,64,35,40,40,50,67,37,34,14,73,85,80,71,36,72,34,70,49,81,50,75,90,58,34,33,51,57,52,69,48,71,54,48,44,70,57,44,95,76,39,64,35,47,34,42,37,42,38,37,39,36,35,62,67,65,36,45,76,66,46,82,40,79,78,50,66,78,73,52,78,80,80,80,72,82,78,80,74,83,86,83,78,88,88,84,88,90,79,95,71,95,70,88,71,75,81,67,81,76,81,57,81,68,84,70,53,92,53,62,76,66,59,47,57,41,43,41,37,35,43,39,39,37,40,37,37,51,83,78,24,28,34,37,41,41,31,41,35,30,16,28,42,35,60,24,38,40,42,61,50,69,35,90,84,69,42,71,47,69,44,37,51,24,41,27,34,40,23,49,81,66,23,24,61,78,79,37,73,38,71,30,19,31,16,31,37,38,30,30,24,58,91,74,31,71,42,59,49,27,47,65,74,51,40,32,23,44,60,53,93,84,85,57,64,46,47,47,43,66,75,60,71,53,80,40,59,27,44,67,51,48,37,48,42,56,48,67,47,68,35,31,35,60,52,59,58,70,91,85,58,100,64,90,73,81,64,72,53,79,43,60,41,34,31,36,23,72

Sequence (311 aa):
MPNFGLGGFYYKGDDRDFSLKTGVTSRIKNENYIDLEAARIEKGPTTSDPSSNAIFGWDQNYKNPKLQPTGTVQGQIDPYRKDGDQHAQLFLTYRGQNFAMPGMNNPERKMIEGSIDVPVVGPVVGPGSGPGPGIRLQPVPFSAGPSNRDVFETIVPDLDVAMSLDIMVNRSEQTLSFAARMVGDGFPNAESFLLDSSSGAVFCVVHRRIGSASGQLHGNRRIAMAAGSALVAFPGDMFGSALTAYWARDYATHSGGPIDLIDEYGSKPTDVSGWNKMHLNHDAKGNLIRRWYSDNELHLRIDGKPGSSMP

Radius of gyration: 22.82 Å; Cα contacts (8 Å, |Δi|>4): 689; chains: 1; bounding box: 74×44×56 Å

Secondary structure (DSSP, 8-state):
--B-GGGGTTBB-------S-TTS--S-EEEEEEETTTTEEEEEEEE---EEETTTTEEE---SGGGS-EEEEEEEEPPP-SSS-EEEEEEEEEEE--TTSTT---TTGGGTS-------------------------------S-----TT-SSSPPEEEEEEEEEEEETTTTEEEEEEEEEE-S-SEEEEEEE-TT--EEEEEEE---S-HHHHSTT---EEEEEEEEEEE-GGGS--SBEEEEEEEE---SSSS-EEHHHHHTS---BHHHHHHHHHHS-TT------SS-S--------PPP--EE-